Protein 4TSD (pdb70)

Nearest PDB structures (foldseek):
  4tsd-assembly1_A  TM=9.967E-01  e=1.262E-35  Helicobacter pylori 26695
  1s4c-assembly1_A  TM=8.193E-01  e=9.815E-09  Haemophilus influenzae
  1s4c-assembly2_B  TM=7.759E-01  e=8.779E-09  Haemophilus influenzae
  1s4c-assembly1_D  TM=8.084E-01  e=1.351E-07  Haemophilus influenzae
  1s4c-assembly2_C  TM=7.500E-01  e=4.186E-08  Haemophilus influenzae

Radius of gyration: 19.99 Å; Cα contacts (8 Å, |Δi|>4): 921; chains: 2; bounding box: 42×40×56 Å

Secondary structure (DSSP, 8-state):
-EEEEGGG-GGGGSS-STTHHHHHHHHHHHSTTSHHHHHHHTPPTTEEEEEE-STT-EEEEEEE---EESSSS-S-EEE-SSEEEEEEEEESEEEEEEEEGGGS-EEEEEETTTTEEEE---TTSEEEEEETTEEEEE-TTEEEEEEEE-GGGGGGGTS-EEEEEEEEETTT---BS--/-EEEEGGG-GGGG-SSHHHHHHHHHHHHHHSTTSHHHHHHHTPPTTEEEEEEEETTEEEEEEEE---EESSSS---EEE-SSEEEEEEEEESEEEEEEEEGGGS-EEEEEETTTTEEEE---TTSEEEEEETTEEEEE-TTEEEEEEEE-GGGGGGGTS-EEEEEEEEEGGG---BSS---

Organism: Helicobacter pylori (strain ATCC 700392 / 26695) (NCBI:txid85962)

Solvent-accessible surface area: 16112 Å² total; per-residue (Å²): 6,1,7,13,18,12,103,27,13,18,84,0,1,98,161,44,142,46,1,93,56,1,22,99,11,0,112,69,0,55,122,191,42,22,163,1,14,95,65,0,54,122,33,67,57,113,60,101,98,104,23,114,36,38,94,48,4,47,0,23,0,23,1,5,28,7,87,19,34,58,142,28,113,112,23,108,2,37,1,12,97,9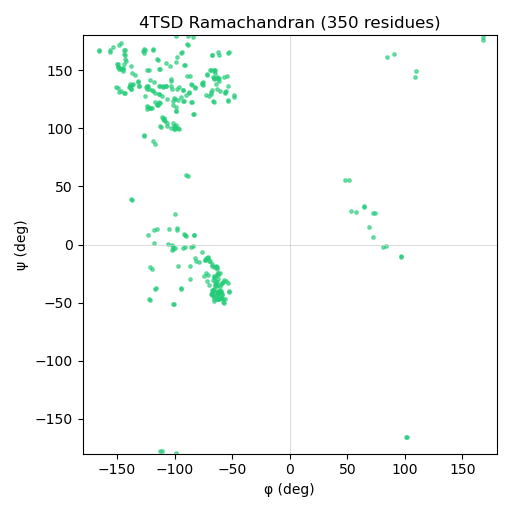0,56,6,2,0,6,0,0,10,97,6,16,0,0,0,3,3,20,18,49,89,97,15,100,99,124,74,103,64,51,115,197,170,9,16,11,14,7,69,52,19,31,86,12,4,12,0,44,0,34,42,12,14,0,0,0,1,38,69,45,13,0,0,0,23,74,0,28,4,161,72,7,70,125,26,98,150,63,32,0,22,2,0,12,0,26,0,32,103,80,45,13,109,15,5,0,9,73,54,79,6,2,8,12,16,13,101,27,16,17,93,1,3,103,148,9,129,52,1,116,86,0,12,112,11,0,103,62,0,56,121,194,44,22,163,2,16,110,64,0,56,124,25,65,56,117,58,108,97,99,23,117,12,37,106,47,4,47,0,24,0,22,1,5,30,6,99,31,24,52,136,28,116,134,21,97,2,32,1,11,72,85,53,3,2,1,3,0,0,11,98,7,17,0,0,0,3,4,21,18,49,91,91,16,84,96,138,76,100,66,51,116,175,139,10,9,10,16,6,83,62,23,35,80,12,4,13,0,44,0,36,43,11,14,0,0,0,1,36,52,56,13,0,1,0,24,77,0,26,3,151,62,8,72,129,22,103,155,66,31,0,24,0,0,9,0,25,0,33,94,52,49,7,112,8,51,0,10,76

Structure (mmCIF, N/CA/C/O backbone):
data_4TSD
#
_entry.id   4TSD
#
_cell.length_a   44.788
_cell.length_b   77.490
_cell.length_c   99.134
_cell.angle_alpha   90.00
_cell.angle_beta   90.00
_cell.angle_gamma   90.00
#
_symmetry.space_group_name_H-M   'P 21 21 21'
#
loop_
_entity.id
_entity.type
_entity.pdbx_description
1 polymer HP1029
2 non-polymer 'ZINC ION'
3 non-polymer 1,2-ETHANEDIOL
4 water water
#
loop_
_atom_site.group_PDB
_atom_site.id
_atom_site.type_symbol
_atom_site.label_atom_id
_atom_site.label_alt_id
_atom_site.label_comp_id
_atom_site.label_asym_id
_atom_site.label_entity_id
_atom_site.label_seq_id
_atom_site.pdbx_PDB_ins_code
_atom_site.Cartn_x
_atom_site.Cartn_y
_atom_site.Cartn_z
_atom_site.occupancy
_atom_site.B_iso_or_equiv
_atom_site.auth_seq_id
_atom_site.auth_comp_id
_atom_site.auth_asym_id
_atom_site.auth_atom_id
_atom_site.pdbx_PDB_model_num
ATOM 1 N N . ALA A 1 2 ? -6.104 -17.177 21.763 1.00 20.76 2 ALA B N 1
ATOM 2 C CA . ALA A 1 2 ? -5.836 -16.021 20.891 1.00 16.22 2 ALA B CA 1
ATOM 3 C C . ALA A 1 2 ? -4.935 -15.018 21.588 1.00 15.40 2 ALA B C 1
ATOM 4 O O . ALA A 1 2 ? -4.971 -14.891 22.811 1.00 16.19 2 ALA B O 1
ATOM 6 N N . ILE A 1 3 ? -4.141 -14.313 20.796 1.00 14.54 3 ILE B N 1
ATOM 7 C CA . ILE A 1 3 ? -3.312 -13.205 21.259 1.00 14.13 3 ILE B CA 1
ATOM 8 C C . ILE A 1 3 ? -3.774 -11.943 20.534 1.00 14.01 3 ILE B C 1
ATOM 9 O O . ILE A 1 3 ? -4.086 -11.991 19.349 1.00 14.49 3 ILE B O 1
ATOM 14 N N . PHE A 1 4 ? -3.842 -10.813 21.232 1.00 14.26 4 PHE B N 1
ATOM 15 C CA . PHE A 1 4 ? -4.076 -9.578 20.502 1.00 14.47 4 PHE B CA 1
ATOM 16 C C . PHE A 1 4 ? -3.403 -8.420 21.219 1.00 14.78 4 PHE B C 1
ATOM 17 O O . PHE A 1 4 ? -3.212 -8.444 22.456 1.00 15.98 4 PHE B O 1
ATOM 25 N N . GLY A 1 5 ? -3.048 -7.405 20.435 1.00 15.05 5 GLY B N 1
ATOM 26 C CA . GLY A 1 5 ? -2.378 -6.233 20.960 1.00 15.75 5 GLY B CA 1
ATOM 27 C C . GLY A 1 5 ? -1.815 -5.377 19.845 1.00 16.22 5 GLY B C 1
ATOM 28 O O . GLY A 1 5 ? -1.953 -5.699 18.671 1.00 18.40 5 GLY B O 1
ATOM 29 N N . GLU A 1 6 ? -1.207 -4.262 20.224 1.00 17.85 6 GLU B N 1
ATOM 30 C CA . GLU A 1 6 ? -0.535 -3.395 19.272 1.00 18.48 6 GLU B CA 1
ATOM 31 C C . GLU A 1 6 ? 0.706 -4.088 18.716 1.00 22.12 6 GLU B C 1
ATOM 32 O O . GLU A 1 6 ? 1.517 -4.606 19.484 1.00 20.14 6 GLU B O 1
ATOM 38 N N . LEU A 1 7 ? 0.874 -4.083 17.396 1.00 17.78 7 LEU B N 1
ATOM 39 C CA . LEU A 1 7 ? 2.080 -4.660 16.797 1.00 17.63 7 LEU B CA 1
ATOM 40 C C . LEU A 1 7 ? 3.337 -4.064 17.445 1.00 20.15 7 LEU B C 1
ATOM 41 O O . LEU A 1 7 ? 4.288 -4.786 17.735 1.00 20.65 7 LEU B O 1
ATOM 46 N N . SER A 1 8 ? 3.319 -2.758 17.702 1.00 22.35 8 SER B N 1
ATOM 47 C CA . SER A 1 8 ? 4.488 -2.075 18.254 1.00 24.27 8 SER B CA 1
ATOM 48 C C . SER A 1 8 ? 4.764 -2.467 19.713 1.00 24.85 8 SER B C 1
ATOM 49 O O . SER A 1 8 ? 5.837 -2.175 20.244 1.00 33.36 8 SER B O 1
ATOM 52 N N . SER A 1 9 ? 3.794 -3.109 20.355 1.00 22.47 9 SER B N 1
ATOM 53 C CA . SER A 1 9 ? 3.965 -3.598 21.724 1.00 23.18 9 SER B CA 1
ATOM 54 C C . SER A 1 9 ? 4.244 -5.099 21.757 1.00 25.54 9 SER B C 1
ATOM 55 O O . SER A 1 9 ? 4.441 -5.676 22.829 1.00 30.86 9 SER B O 1
ATOM 58 N N . LEU A 1 10 ? 4.252 -5.731 20.588 1.00 21.17 10 LEU B N 1
ATOM 59 C CA . LEU A 1 10 ? 4.326 -7.183 20.516 1.00 18.3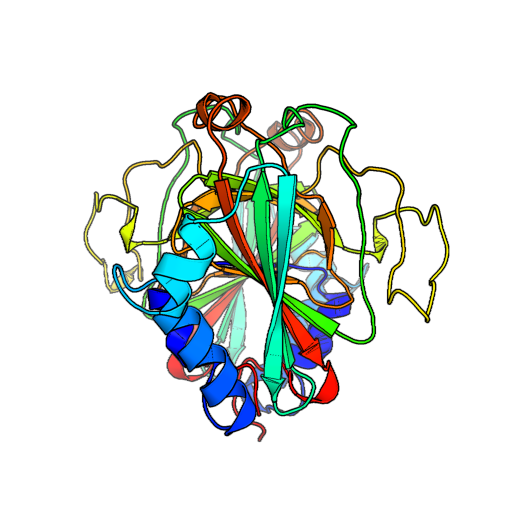8 1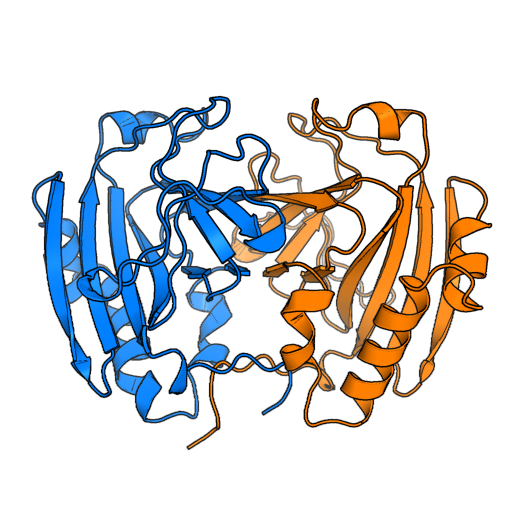0 LEU B CA 1
ATOM 60 C C . LEU A 1 10 ? 5.594 -7.663 19.802 1.00 21.17 10 LEU B C 1
ATOM 61 O O . LEU A 1 10 ? 5.694 -8.830 19.447 1.00 20.36 10 LEU B O 1
ATOM 66 N N . GLY A 1 11 ? 6.546 -6.763 19.581 1.00 23.71 11 GLY B N 1
ATOM 67 C CA . GLY A 1 11 ? 7.757 -7.115 18.858 1.00 27.14 11 GLY B CA 1
ATOM 68 C C . GLY A 1 11 ? 8.556 -8.249 19.472 1.00 25.49 11 GLY B C 1
ATOM 69 O O . GLY A 1 11 ? 9.205 -9.021 18.765 1.00 25.16 11 GLY B O 1
ATOM 70 N N . HIS A 1 12 ? 8.516 -8.344 20.795 1.00 24.23 12 HIS B N 1
ATOM 71 C CA . HIS A 1 12 ? 9.278 -9.356 21.522 1.00 26.76 12 HIS B CA 1
ATOM 72 C C . HIS A 1 12 ? 8.840 -10.790 21.202 1.00 25.52 12 HIS B C 1
ATOM 73 O O . HIS A 1 12 ? 9.591 -11.740 21.440 1.00 27.19 12 HIS B O 1
ATOM 80 N N . LEU A 1 13 ? 7.635 -10.939 20.663 1.00 22.11 13 LEU B N 1
ATOM 81 C CA . LEU A 1 13 ? 7.106 -12.248 20.289 1.00 21.46 13 LEU B CA 1
ATOM 82 C C . LEU A 1 13 ? 7.871 -12.910 19.155 1.00 25.01 13 LEU B C 1
ATOM 83 O O . LEU A 1 13 ? 7.907 -14.133 19.053 1.00 25.33 13 LEU B O 1
ATOM 88 N N . PHE A 1 14 ? 8.485 -12.091 18.308 1.00 22.19 14 PHE B N 1
ATOM 89 C CA . PHE A 1 14 ? 9.025 -12.552 17.029 1.00 21.10 14 PHE B CA 1
ATOM 90 C C . PHE A 1 14 ? 10.523 -12.804 17.077 1.00 25.16 14 PHE B C 1
ATOM 91 O O . PHE A 1 14 ? 11.230 -12.693 16.081 1.00 30.94 14 PHE B O 1
ATOM 99 N N . LYS A 1 15 ? 11.007 -13.114 18.266 1.00 29.00 15 LYS B N 1
ATOM 100 C CA . LYS A 1 15 ? 12.431 -13.306 18.457 1.00 33.82 15 LYS B CA 1
ATOM 101 C C . LYS A 1 15 ? 12.854 -14.777 18.425 1.00 35.88 15 LYS B C 1
ATOM 102 O O . LYS A 1 15 ? 12.038 -15.685 18.573 1.00 40.58 15 LYS B O 1
ATOM 108 N N . LYS A 1 16 ? 14.153 -14.960 18.208 1.00 31.23 16 LYS B N 1
ATOM 109 C CA . LYS A 1 16 ? 14.894 -16.229 18.241 1.00 37.58 16 LYS B CA 1
ATOM 110 C C . LYS A 1 16 ? 14.720 -17.260 17.117 1.00 36.68 16 LYS B C 1
ATOM 111 O O . LYS A 1 16 ? 15.286 -18.343 17.213 1.00 36.86 16 LYS B O 1
ATOM 117 N N . THR A 1 17 ? 13.989 -16.945 16.053 1.00 28.51 17 THR B N 1
ATOM 118 C CA . THR A 1 17 ? 14.110 -17.733 14.814 1.00 26.02 17 THR B CA 1
ATOM 119 C C . THR A 1 17 ? 14.154 -16.798 13.612 1.00 25.45 17 THR B C 1
ATOM 120 O O . THR A 1 17 ? 13.576 -15.705 13.636 1.00 25.46 17 THR B O 1
ATOM 124 N N . GLN A 1 18 ? 14.881 -17.206 12.586 1.00 26.12 18 GLN B N 1
ATOM 125 C CA . GLN A 1 18 ? 14.987 -16.399 11.374 1.00 25.26 18 GLN B CA 1
ATOM 126 C C . GLN A 1 18 ? 13.596 -16.279 10.732 1.00 25.32 18 GLN B C 1
ATOM 127 O O . GLN A 1 18 ? 13.237 -15.226 10.192 1.00 24.58 18 GLN B O 1
ATOM 133 N N . GLU A 1 19 ? 12.798 -17.344 10.818 1.00 24.09 19 GLU B N 1
ATOM 134 C CA . GLU A 1 19 ? 11.476 -17.337 10.194 1.00 22.80 19 GLU B CA 1
ATOM 135 C C . GLU A 1 19 ? 10.534 -16.320 10.838 1.00 23.56 19 GLU B C 1
ATOM 136 O O . GLU A 1 19 ? 9.790 -15.632 10.137 1.00 20.69 19 GLU B O 1
ATOM 142 N N . LEU A 1 20 ? 10.603 -16.169 12.160 1.00 19.44 20 LEU B N 1
ATOM 143 C CA . LEU A 1 20 ? 9.722 -15.224 12.828 1.00 18.43 20 LEU B CA 1
ATOM 144 C C . LEU A 1 20 ? 10.196 -13.811 12.566 1.00 19.49 20 LEU B C 1
ATOM 145 O O . LEU A 1 20 ? 9.391 -12.870 12.533 1.00 19.98 20 LEU B O 1
ATOM 150 N N . GLU A 1 21 ? 11.492 -13.684 12.322 1.00 20.74 21 GLU B N 1
ATOM 151 C CA . GLU A 1 21 ? 12.107 -12.402 12.035 1.00 21.70 21 GLU B CA 1
ATOM 152 C C . GLU A 1 21 ? 11.588 -11.894 10.680 1.00 23.33 21 GLU B C 1
ATOM 153 O O . GLU A 1 21 ? 11.246 -10.723 10.526 1.00 22.14 21 GLU B O 1
ATOM 159 N N . ILE A 1 22 ? 11.533 -12.803 9.712 1.00 22.07 22 ILE B N 1
ATOM 160 C CA . ILE A 1 22 ? 11.027 -12.505 8.372 1.00 20.59 22 ILE B CA 1
ATOM 161 C C . ILE A 1 22 ? 9.544 -12.126 8.437 1.00 24.40 22 ILE B C 1
ATOM 162 O O . ILE A 1 22 ? 9.120 -11.149 7.812 1.00 22.29 22 ILE B O 1
ATOM 167 N N . LEU A 1 23 ? 8.773 -12.868 9.224 1.00 18.65 23 LEU B N 1
ATOM 168 C CA . LEU A 1 23 ? 7.366 -12.536 9.439 1.00 16.30 23 LEU B CA 1
ATOM 169 C C . LEU A 1 23 ? 7.224 -11.127 10.017 1.00 19.73 23 LEU B C 1
ATOM 170 O O . LEU A 1 23 ? 6.438 -10.300 9.528 1.00 19.08 23 LEU B O 1
ATOM 175 N N . HIS A 1 24 ? 7.985 -10.860 11.068 1.00 21.10 24 HIS B N 1
ATOM 176 C CA . HIS A 1 24 ? 7.930 -9.575 11.750 1.00 21.41 24 HIS B CA 1
ATOM 177 C C . HIS A 1 24 ? 8.315 -8.437 10.817 1.00 21.42 24 HIS B C 1
ATOM 178 O O . HIS A 1 24 ? 7.695 -7.375 10.834 1.00 21.23 24 HIS B O 1
ATOM 185 N N . GLU A 1 25 ? 9.336 -8.659 9.996 1.00 20.65 25 GLU B N 1
ATOM 186 C CA . GLU A 1 25 ? 9.784 -7.621 9.063 1.00 21.06 25 GLU B CA 1
ATOM 187 C C . GLU A 1 25 ? 8.666 -7.221 8.111 1.00 22.77 25 GLU B C 1
ATOM 188 O O . GLU A 1 25 ? 8.498 -6.034 7.809 1.00 25.72 25 GLU B O 1
ATOM 194 N N . TYR A 1 26 ? 7.909 -8.206 7.639 1.00 21.18 26 TYR B N 1
ATOM 195 C CA . TYR A 1 26 ? 6.799 -7.917 6.735 1.00 22.82 26 TYR B CA 1
ATOM 196 C C . TYR A 1 26 ? 5.720 -7.123 7.456 1.00 19.41 26 TYR B C 1
ATOM 197 O O . TYR A 1 26 ? 5.207 -6.153 6.906 1.00 22.69 26 TYR B O 1
ATOM 206 N N . LEU A 1 27 ? 5.372 -7.543 8.671 1.00 18.42 27 LEU B N 1
ATOM 207 C CA . LEU A 1 27 ? 4.322 -6.873 9.438 1.00 18.13 27 LEU B CA 1
ATOM 208 C C . LEU A 1 27 ? 4.686 -5.403 9.648 1.00 20.99 27 LEU B C 1
ATOM 209 O O . LEU A 1 27 ? 3.860 -4.502 9.461 1.00 19.98 27 LEU B O 1
ATOM 214 N N . LYS A 1 28 ? 5.946 -5.147 9.986 1.00 19.98 28 LYS B N 1
ATOM 215 C CA . LYS A 1 28 ? 6.374 -3.773 10.198 1.00 23.27 28 LYS B CA 1
ATOM 216 C C . LYS A 1 28 ? 6.363 -2.977 8.898 1.00 22.36 28 LYS B C 1
ATOM 217 O O . LYS A 1 28 ? 5.958 -1.816 8.887 1.00 26.04 28 LYS B O 1
ATOM 223 N N . GLU A 1 29 ? 6.818 -3.593 7.805 1.00 23.66 29 GLU B N 1
ATOM 224 C CA . GLU A 1 29 ? 6.846 -2.901 6.522 1.00 24.41 29 GLU B CA 1
ATOM 225 C C . GLU A 1 29 ? 5.443 -2.512 6.079 1.00 25.35 29 GLU B C 1
ATOM 226 O O . GLU A 1 29 ? 5.232 -1.413 5.578 1.00 26.47 29 GLU B O 1
ATOM 232 N N . VAL A 1 30 ? 4.473 -3.400 6.276 1.00 21.61 30 VAL B N 1
ATOM 233 C CA . VAL A 1 30 ? 3.124 -3.077 5.823 1.00 28.32 30 VAL B CA 1
ATOM 234 C C . VAL A 1 30 ? 2.551 -1.883 6.588 1.00 25.32 30 VAL B C 1
ATOM 235 O O . VAL A 1 30 ? 1.777 -1.106 6.033 1.00 26.94 30 VAL B O 1
ATOM 239 N N . MET A 1 31 ? 2.944 -1.719 7.849 1.00 23.05 31 MET B N 1
ATOM 240 C CA . MET A 1 31 ? 2.464 -0.575 8.626 1.00 24.79 31 MET B CA 1
ATOM 241 C C . MET A 1 31 ? 3.188 0.731 8.319 1.00 29.98 31 MET B C 1
ATOM 242 O O . MET A 1 31 ? 2.711 1.811 8.678 1.00 35.29 31 MET B O 1
ATOM 247 N N . GLN A 1 32 ? 4.335 0.650 7.656 1.00 28.09 32 GLN B N 1
ATOM 248 C CA . GLN A 1 32 ? 5.119 1.851 7.410 1.00 32.54 32 GLN B CA 1
ATOM 249 C C . GLN A 1 32 ? 4.640 2.617 6.183 1.00 28.52 32 GLN B C 1
ATOM 250 O O . GLN A 1 32 ? 4.790 2.152 5.063 1.00 28.35 32 GLN B O 1
ATOM 256 N N . LYS A 1 33 ? 4.085 3.804 6.409 1.00 29.77 33 LYS B N 1
ATOM 257 C CA . LYS A 1 33 ? 3.556 4.617 5.317 1.00 35.46 33 LYS B CA 1
ATOM 258 C C . LYS A 1 33 ? 4.597 4.840 4.220 1.00 36.14 33 LYS B C 1
ATOM 259 O O . LYS A 1 33 ? 5.702 5.316 4.486 1.00 35.83 33 LYS B O 1
ATOM 265 N N . GLY A 1 34 ? 4.245 4.479 2.990 1.00 31.06 34 GLY B N 1
ATOM 266 C CA . GLY A 1 34 ? 5.098 4.762 1.853 1.00 32.72 34 GLY B CA 1
ATOM 267 C C . GLY A 1 34 ? 5.974 3.598 1.452 1.00 37.62 34 GLY B C 1
ATOM 268 O O . GLY A 1 34 ? 6.597 3.616 0.395 1.00 37.17 34 GLY B O 1
ATOM 269 N N . SER A 1 35 ? 6.022 2.572 2.289 1.00 33.18 35 SER B N 1
ATOM 270 C CA . SER A 1 35 ? 6.794 1.391 1.948 1.00 29.80 35 SER B CA 1
ATOM 271 C C . SER A 1 35 ? 6.144 0.696 0.767 1.00 33.94 35 SER B C 1
ATOM 272 O O . SER A 1 35 ? 4.969 0.931 0.468 1.00 32.20 35 SER B O 1
ATOM 275 N N . LYS A 1 36 ? 6.898 -0.186 0.123 1.00 35.59 36 LYS B N 1
ATOM 276 C CA . LYS A 1 36 ? 6.383 -0.963 -0.994 1.00 37.84 36 LYS B CA 1
ATOM 277 C C . LYS A 1 36 ? 5.135 -1.755 -0.600 1.00 33.48 36 LYS B C 1
ATOM 278 O O . LYS A 1 36 ? 4.139 -1.749 -1.324 1.00 30.17 36 LYS B O 1
ATOM 284 N N . ALA A 1 37 ? 5.195 -2.430 0.547 1.00 26.22 37 ALA B N 1
ATOM 285 C CA . ALA A 1 37 ? 4.079 -3.252 1.023 1.00 24.90 37 ALA B CA 1
ATOM 286 C C . ALA A 1 37 ? 2.880 -2.396 1.425 1.00 23.99 37 ALA B C 1
ATOM 287 O O . ALA A 1 37 ? 1.737 -2.719 1.099 1.00 23.56 37 ALA B O 1
ATOM 289 N N . ASN A 1 38 ? 3.139 -1.298 2.122 1.00 29.08 38 ASN B N 1
ATOM 290 C CA . ASN A 1 38 ? 2.068 -0.395 2.524 1.00 23.40 38 ASN B CA 1
ATOM 291 C C . ASN A 1 38 ? 1.312 0.159 1.316 1.00 26.91 38 ASN B C 1
ATOM 292 O O . ASN A 1 38 ? 0.083 0.164 1.308 1.00 24.81 38 ASN B O 1
ATOM 297 N N . GLN A 1 39 ? 2.040 0.602 0.292 1.00 26.16 39 GLN B N 1
ATOM 298 C CA . GLN A 1 39 ? 1.400 1.134 -0.905 1.00 25.84 39 GLN B CA 1
ATOM 299 C C . GLN A 1 39 ? 0.580 0.057 -1.604 1.00 27.61 39 GLN B C 1
ATOM 300 O O . GLN A 1 39 ? -0.539 0.305 -2.053 1.00 29.52 39 GLN B O 1
ATOM 306 N N . ARG A 1 40 ? 1.131 -1.149 -1.660 1.00 26.68 40 ARG B N 1
ATOM 307 C CA . ARG A 1 40 ? 0.478 -2.255 -2.347 1.00 30.31 40 ARG B CA 1
ATOM 308 C C . ARG A 1 40 ? -0.857 -2.572 -1.671 1.00 28.58 40 ARG B C 1
ATOM 309 O O . ARG A 1 40 ? -1.869 -2.779 -2.338 1.00 27.19 40 ARG B O 1
ATOM 317 N N . VAL A 1 41 ? -0.854 -2.608 -0.343 1.00 23.54 41 VAL B N 1
ATOM 318 C CA . VAL A 1 41 ? -2.075 -2.895 0.397 1.00 20.97 41 VAL B CA 1
ATOM 319 C C . VAL A 1 41 ? -3.118 -1.790 0.206 1.00 23.04 41 VAL B C 1
ATOM 320 O O . VAL A 1 41 ? -4.282 -2.069 -0.122 1.00 23.52 41 VAL B O 1
ATOM 324 N N . LEU A 1 42 ? -2.701 -0.535 0.376 1.00 26.02 42 LEU B N 1
ATOM 325 C CA . LEU A 1 42 ? -3.650 0.575 0.295 1.00 27.36 42 LEU B CA 1
ATOM 326 C C . LEU A 1 42 ? -4.179 0.881 -1.109 1.00 25.35 42 LEU B C 1
ATOM 327 O O . LEU A 1 42 ? -5.145 1.635 -1.244 1.00 30.13 42 LEU B O 1
ATOM 332 N N . ASN A 1 43 ? -3.569 0.301 -2.140 1.00 25.54 43 ASN B N 1
ATOM 333 C CA . ASN A 1 43 ? -4.036 0.474 -3.509 1.00 28.75 43 ASN B CA 1
ATOM 334 C C . ASN A 1 43 ? -5.038 -0.597 -3.955 1.00 27.03 43 ASN B C 1
ATOM 335 O O . ASN A 1 43 ? -5.533 -0.546 -5.081 1.00 30.65 43 ASN B O 1
ATOM 340 N N . LEU A 1 44 ? -5.327 -1.567 -3.086 1.00 26.16 44 LEU B N 1
ATOM 341 C CA . LEU A 1 44 ? -6.295 -2.611 -3.417 1.00 23.51 44 LEU B CA 1
ATOM 342 C C . LEU A 1 44 ? -7.705 -2.055 -3.643 1.00 24.79 44 LEU B C 1
ATOM 343 O O . LEU A 1 44 ? -8.189 -1.222 -2.876 1.00 27.09 44 LEU B O 1
ATOM 348 N N . ALA A 1 45 ? -8.341 -2.499 -4.724 1.00 29.64 45 ALA B N 1
ATOM 349 C CA . ALA A 1 45 ? -9.764 -2.257 -4.924 1.00 27.03 45 ALA B CA 1
ATOM 350 C C . ALA A 1 45 ? -10.564 -2.984 -3.847 1.00 29.41 45 ALA B C 1
ATOM 351 O O . ALA A 1 45 ? -10.134 -4.023 -3.329 1.00 29.71 45 ALA B O 1
ATOM 353 N N . THR A 1 46 ? -11.714 -2.422 -3.490 1.00 32.61 46 THR B N 1
ATOM 354 C CA . THR A 1 46 ? -12.565 -3.015 -2.470 1.00 31.14 46 THR B CA 1
ATOM 355 C C . THR A 1 46 ? -13.038 -4.402 -2.896 1.00 29.26 46 THR B C 1
ATOM 356 O O . THR A 1 46 ? -13.296 -4.639 -4.077 1.00 32.97 46 THR B O 1
ATOM 360 N N . ASN A 1 47 ? -13.128 -5.308 -1.926 1.00 30.96 47 ASN B N 1
ATOM 361 C CA . ASN A 1 47 ? -13.544 -6.688 -2.160 1.00 31.49 47 ASN B CA 1
ATOM 362 C C . ASN A 1 47 ? -12.567 -7.453 -3.029 1.00 32.02 47 ASN B C 1
ATOM 363 O O . ASN A 1 47 ? -12.959 -8.347 -3.772 1.00 38.07 47 ASN B O 1
ATOM 368 N N . THR A 1 48 ? -11.288 -7.116 -2.924 1.00 30.23 48 THR B N 1
ATOM 369 C CA . THR A 1 48 ? -10.259 -7.911 -3.574 1.00 26.85 48 THR B CA 1
ATOM 370 C C . THR A 1 48 ? -9.200 -8.317 -2.560 1.00 27.09 48 THR B C 1
ATOM 371 O O . THR A 1 48 ? -9.123 -7.765 -1.463 1.00 26.34 48 THR B O 1
ATOM 375 N N . GLU A 1 49 ? -8.386 -9.293 -2.939 1.00 26.67 49 GLU B N 1
ATOM 376 C CA . GLU A 1 49 ? -7.268 -9.708 -2.123 1.00 26.89 49 GLU B CA 1
ATOM 377 C C . GLU A 1 49 ? -6.088 -10.082 -3.017 1.00 25.28 49 GLU B C 1
ATOM 378 O O . GLU A 1 49 ? -6.241 -10.276 -4.230 1.00 29.15 49 GLU B O 1
ATOM 384 N N . PHE A 1 50 ? -4.911 -10.163 -2.410 1.00 24.99 50 PHE B N 1
ATOM 385 C CA . PHE A 1 50 ? -3.678 -10.394 -3.149 1.00 22.52 50 PHE B CA 1
ATOM 386 C C . PHE A 1 50 ? -2.701 -11.195 -2.275 1.00 20.84 50 PHE B C 1
ATOM 387 O O . PHE A 1 50 ? -2.492 -10.860 -1.098 1.00 20.65 50 PHE B O 1
ATOM 395 N N . GLN A 1 51 ? -2.118 -12.259 -2.826 1.00 22.81 51 GLN B N 1
ATOM 396 C CA . GLN A 1 51 ? -1.240 -13.117 -2.023 1.00 19.79 51 GLN B CA 1
ATOM 397 C C . GLN A 1 51 ? 0.233 -12.863 -2.282 1.00 20.45 51 GLN B C 1
ATOM 398 O O . GLN A 1 51 ? 0.667 -12.812 -3.434 1.00 22.42 51 GLN B O 1
ATOM 404 N N . VAL A 1 52 ? 0.994 -12.759 -1.196 1.00 20.27 52 VAL B N 1
ATOM 405 C CA . VAL A 1 52 ? 2.415 -12.447 -1.249 1.00 18.92 52 VAL B CA 1
ATOM 406 C C . VAL A 1 52 ? 3.202 -13.541 -0.529 1.00 18.63 52 VAL B C 1
ATOM 407 O O . VAL A 1 52 ? 3.054 -13.703 0.672 1.00 20.18 52 VAL B O 1
ATOM 411 N N . PRO A 1 53 ? 4.061 -14.273 -1.251 1.00 20.96 53 PRO B N 1
ATOM 412 C CA . PRO A 1 53 ? 4.866 -15.297 -0.565 1.00 22.29 53 PRO B CA 1
ATOM 413 C C . PRO A 1 53 ? 6.009 -14.649 0.223 1.00 22.82 53 PRO B C 1
ATOM 414 O O . PRO A 1 53 ? 6.621 -13.700 -0.286 1.00 28.14 53 PRO B O 1
ATOM 418 N N . LEU A 1 54 ? 6.300 -15.129 1.431 1.00 21.76 54 LEU B N 1
ATOM 419 C CA . LEU A 1 54 ? 7.335 -14.483 2.233 1.00 22.38 54 LEU B CA 1
ATOM 420 C C . LEU A 1 54 ? 8.483 -15.443 2.512 1.00 22.71 54 LEU B C 1
ATOM 421 O O . LEU A 1 54 ? 9.500 -15.051 3.084 1.00 26.77 54 LEU B O 1
ATOM 426 N N . GLY A 1 55 ? 8.379 -16.657 1.982 1.00 22.66 55 GLY B N 1
ATOM 427 C CA . GLY A 1 55 ? 9.352 -17.705 2.251 1.00 23.24 55 GLY B CA 1
ATOM 428 C C . GLY A 1 55 ? 8.990 -18.567 3.454 1.00 24.16 55 GLY B C 1
ATOM 429 O O . GLY A 1 55 ? 8.137 -18.203 4.261 1.00 23.16 55 GLY B O 1
ATOM 430 N N . HIS A 1 56 ? 9.648 -19.722 3.552 1.00 26.19 56 HIS B N 1
ATOM 431 C CA . HIS A 1 56 ? 9.452 -20.667 4.652 1.00 24.69 56 HIS B CA 1
ATOM 432 C C . HIS A 1 56 ? 8.001 -21.127 4.776 1.00 25.55 56 HIS B C 1
ATOM 433 O O . HIS A 1 56 ? 7.555 -21.488 5.860 1.00 25.49 56 HIS B O 1
ATOM 440 N N . GLY A 1 57 ? 7.268 -21.127 3.665 1.00 22.44 57 GLY B N 1
ATOM 441 C CA . GLY A 1 57 ? 5.880 -21.557 3.696 1.00 22.19 57 GLY B CA 1
ATOM 442 C C . GLY A 1 57 ? 4.932 -20.477 4.192 1.00 21.27 57 GLY B C 1
ATOM 443 O O . GLY A 1 57 ? 3.722 -20.680 4.251 1.00 21.77 57 GLY B O 1
ATOM 444 N N . ILE A 1 58 ? 5.483 -19.324 4.558 1.00 19.03 58 ILE B N 1
ATOM 445 C CA . ILE A 1 58 ? 4.693 -18.195 5.041 1.00 18.90 58 ILE B CA 1
ATOM 446 C C . ILE A 1 58 ? 4.176 -17.372 3.869 1.00 18.01 58 ILE B C 1
ATOM 447 O O . ILE A 1 58 ? 4.928 -17.122 2.930 1.00 20.88 58 ILE B O 1
ATOM 452 N N . PHE A 1 59 ? 2.914 -16.944 3.916 1.00 17.71 59 PHE B N 1
ATOM 453 C CA . PHE A 1 59 ? 2.415 -16.028 2.875 1.00 17.69 59 PHE B CA 1
ATOM 454 C C . PHE A 1 59 ? 1.377 -15.091 3.448 1.00 18.83 59 PHE B C 1
ATOM 455 O O . PHE A 1 59 ? 0.684 -15.438 4.412 1.00 17.61 59 PHE B O 1
ATOM 463 N N . SER A 1 60 ? 1.267 -13.902 2.864 1.00 18.00 60 SER B N 1
ATOM 464 C CA . SER A 1 60 ? 0.295 -12.923 3.316 1.00 17.01 60 SER B CA 1
ATOM 465 C C . SER A 1 60 ? -0.855 -12.786 2.334 1.00 16.64 60 SER B C 1
ATOM 466 O O . SER A 1 60 ? -0.638 -12.697 1.128 1.00 17.47 60 SER B O 1
ATOM 469 N N . ILE A 1 61 ? -2.073 -12.731 2.861 1.00 15.86 61 ILE B N 1
ATOM 470 C CA . ILE A 1 61 ? -3.242 -12.422 2.058 1.00 18.27 61 ILE B CA 1
ATOM 471 C C . ILE A 1 61 ? -3.623 -10.972 2.357 1.00 17.34 61 ILE B C 1
ATOM 472 O O . ILE A 1 61 ? -4.213 -10.667 3.391 1.00 18.07 61 ILE B O 1
ATOM 477 N N . GLU A 1 62 ? -3.237 -10.076 1.457 1.00 17.31 62 GLU B N 1
ATOM 478 C CA . GLU A 1 62 ? -3.545 -8.661 1.615 1.00 18.99 62 GLU B CA 1
ATOM 479 C C . GLU A 1 62 ? -4.957 -8.431 1.124 1.00 17.78 62 GLU B C 1
ATOM 480 O O . GLU A 1 62 ? -5.324 -8.953 0.081 1.00 22.79 62 GLU B O 1
ATOM 486 N N . GLN A 1 63 ? -5.750 -7.669 1.876 1.00 18.33 63 GLN B N 1
ATOM 487 C CA . GLN A 1 63 ? -7.181 -7.572 1.608 1.00 20.99 63 GLN B CA 1
ATOM 488 C C . GLN A 1 63 ? -7.753 -6.199 1.877 1.00 20.33 63 GLN B C 1
ATOM 489 O O . GLN A 1 63 ? -7.294 -5.473 2.761 1.00 20.14 63 GLN B O 1
ATOM 495 N N . SER A 1 64 ? -8.809 -5.872 1.146 1.00 19.03 64 SER B N 1
ATOM 496 C CA . SER A 1 64 ? -9.591 -4.687 1.448 1.00 19.68 64 SER B CA 1
ATOM 497 C C . SER A 1 64 ? -11.067 -5.001 1.263 1.00 24.12 64 SER B C 1
ATOM 498 O O . SER A 1 64 ? -11.461 -5.633 0.273 1.00 22.68 64 SER B O 1
ATOM 501 N N . TYR A 1 65 ? -11.883 -4.557 2.213 1.00 19.94 65 TYR B N 1
ATOM 502 C CA . TYR A 1 65 ? -13.330 -4.728 2.132 1.00 20.54 65 TYR B CA 1
ATOM 503 C C . TYR A 1 65 ? -14.036 -3.830 3.140 1.00 20.85 65 TYR B C 1
ATOM 504 O O . TYR A 1 65 ? -13.408 -3.301 4.060 1.00 23.26 65 TYR B O 1
ATOM 513 N N . CYS A 1 66 ? -15.345 -3.684 2.972 1.00 22.72 66 CYS B N 1
ATOM 514 C CA . CYS A 1 66 ? -16.161 -2.972 3.943 1.00 24.07 66 CYS B CA 1
ATOM 515 C C . CYS A 1 66 ? -16.690 -3.956 4.973 1.00 21.52 66 CYS B C 1
ATOM 516 O O . CYS A 1 66 ? -16.836 -5.151 4.705 1.00 23.59 66 CYS B O 1
ATOM 519 N N . LEU A 1 67 ? -16.976 -3.446 6.164 1.00 21.61 67 LEU B N 1
ATOM 520 C CA . LEU A 1 67 ? -17.526 -4.283 7.214 1.00 21.17 67 LEU B CA 1
ATOM 521 C C . LEU A 1 67 ? -18.970 -4.650 6.881 1.00 22.27 67 LEU B C 1
ATOM 522 O O . LEU A 1 67 ? -19.718 -3.849 6.310 1.00 24.37 67 LEU B O 1
ATOM 527 N N . GLU A 1 68 ? -19.368 -5.858 7.272 1.00 21.88 68 GLU B N 1
ATOM 528 C CA . GLU A 1 68 ? -20.648 -6.413 6.837 1.00 25.67 68 GLU B CA 1
ATOM 529 C C . GLU A 1 68 ? -21.656 -6.653 7.949 1.00 25.76 68 GLU B C 1
ATOM 530 O O . GLU A 1 68 ? -22.855 -6.463 7.754 1.00 31.11 68 GLU B O 1
ATOM 536 N N . HIS A 1 69 ? -21.175 -7.095 9.107 1.00 24.98 69 HIS B N 1
ATOM 537 C CA . HIS A 1 69 ? -22.060 -7.630 10.136 1.00 25.18 69 HIS B CA 1
ATOM 538 C C . HIS A 1 69 ? -22.097 -6.771 11.385 1.00 26.81 69 HIS B C 1
ATOM 539 O O . HIS A 1 69 ? -21.053 -6.446 11.943 1.00 23.95 69 HIS B O 1
ATOM 546 N N . ALA A 1 70 ? -23.298 -6.436 11.842 1.00 25.66 70 ALA B N 1
ATOM 547 C CA . ALA A 1 70 ? -23.448 -5.781 13.133 1.00 26.34 70 ALA B CA 1
ATOM 548 C C . ALA A 1 70 ? -22.926 -6.731 14.193 1.00 26.76 70 ALA B C 1
ATOM 549 O O . ALA A 1 70 ? -23.084 -7.947 14.073 1.00 25.75 70 ALA B O 1
ATOM 551 N N . LYS A 1 71 ? -22.257 -6.196 15.208 1.00 27.00 71 LYS B N 1
ATOM 552 C CA . LYS A 1 71 ? -21.696 -7.067 16.234 1.00 30.97 71 LYS B CA 1
ATOM 553 C C . LYS A 1 71 ? -22.814 -7.794 16.964 1.00 26.22 71 LYS B C 1
ATOM 554 O O . LYS A 1 71 ? -22.655 -8.945 17.357 1.00 33.55 71 LYS B O 1
ATOM 560 N N . GLU A 1 72 ? -23.955 -7.123 17.114 1.00 27.98 72 GLU B N 1
ATOM 561 C CA . GLU A 1 72 ? -25.118 -7.713 17.755 1.00 37.93 72 GLU B CA 1
ATOM 562 C C . GLU A 1 72 ? -25.965 -8.453 16.732 1.00 39.05 72 GLU B C 1
ATOM 563 O O . GLU A 1 72 ? -27.138 -8.123 16.530 1.00 44.03 72 GLU B O 1
ATOM 569 N N . SER A 1 73 ? -25.368 -9.438 16.072 1.00 36.01 73 SER B N 1
ATOM 570 C CA . SER A 1 73 ? -26.091 -10.226 15.086 1.00 35.33 73 SER B CA 1
ATOM 571 C C . SER A 1 73 ? -25.569 -11.656 15.043 1.00 38.68 73 SER B C 1
ATOM 572 O O . SER A 1 73 ? -24.538 -11.973 15.639 1.00 31.86 73 SER B O 1
ATOM 575 N N . GLU A 1 74 ? -26.279 -12.503 14.304 1.00 33.65 74 GLU B N 1
ATOM 576 C CA . GLU A 1 74 ? -25.913 -13.904 14.158 1.00 29.83 74 GLU B CA 1
ATOM 577 C C . GLU A 1 74 ? -25.154 -14.132 12.875 1.00 29.26 74 GLU B C 1
ATOM 578 O O . GLU A 1 74 ? -24.940 -15.272 12.462 1.00 35.05 74 GLU B O 1
ATOM 584 N N . LYS A 1 75 ? -24.688 -13.053 12.267 1.00 30.01 75 LYS B N 1
ATOM 585 C CA . LYS A 1 75 ? -23.973 -13.204 11.017 1.00 34.61 75 LYS B CA 1
ATOM 586 C C . LYS A 1 75 ? -22.524 -13.528 11.313 1.00 27.45 75 LYS B C 1
ATOM 587 O O . LYS A 1 75 ? -22.101 -13.583 12.466 1.00 32.53 75 LYS B O 1
ATOM 593 N N . GLY A 1 76 ? -21.754 -13.719 10.259 1.00 32.66 76 GLY B N 1
ATOM 594 C CA . GLY A 1 76 ? -20.357 -14.027 10.425 1.00 29.39 76 GLY B CA 1
ATOM 595 C C . GLY A 1 76 ? -20.020 -15.453 10.063 1.00 24.19 76 GLY B C 1
ATOM 596 O O . GLY A 1 76 ? -20.785 -16.392 10.281 1.00 28.51 76 GLY B O 1
ATOM 597 N N . PHE A 1 77 ? -18.842 -15.582 9.488 1.00 20.48 77 PHE B N 1
ATOM 598 C CA . PHE A 1 77 ? -18.299 -16.850 9.060 1.00 20.76 77 PHE B CA 1
ATOM 599 C C . PHE A 1 77 ? -17.287 -17.278 10.105 1.00 18.72 77 PHE B C 1
ATOM 600 O O . PHE A 1 77 ? -16.204 -16.705 10.184 1.00 17.60 77 PHE B O 1
ATOM 608 N N . PHE A 1 78 ? -17.676 -18.244 10.938 1.00 19.16 78 PHE B N 1
ATOM 609 C CA . PHE A 1 78 ? -16.829 -18.724 12.038 1.00 16.08 78 PHE B CA 1
ATOM 610 C C . PHE A 1 78 ? -15.995 -19.910 11.586 1.00 15.76 78 PHE B C 1
ATOM 611 O O . PHE A 1 78 ? -16.536 -20.919 11.131 1.00 17.65 78 PHE B O 1
ATOM 619 N N . GLU A 1 79 ? -14.681 -19.786 11.714 1.00 14.84 79 GLU B N 1
ATOM 620 C CA . GLU A 1 79 ? -13.764 -20.780 11.153 1.00 15.87 79 GLU B CA 1
ATOM 621 C C . GLU A 1 79 ? -12.556 -21.029 12.049 1.00 15.62 79 GLU B C 1
ATOM 622 O O . GLU A 1 79 ? -12.213 -20.213 12.901 1.00 13.80 79 GLU B O 1
ATOM 628 N N . SER A 1 80 ? -11.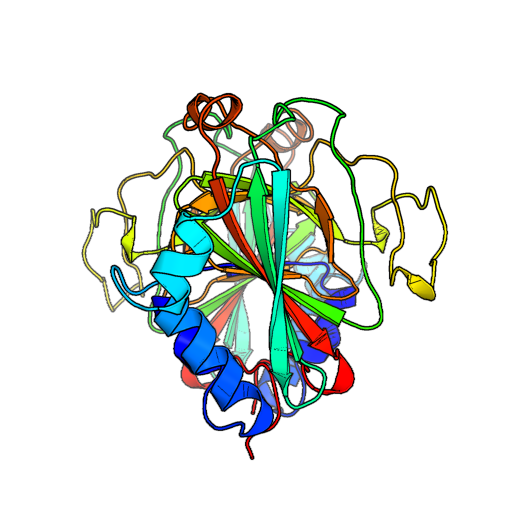912 -22.174 11.855 1.00 15.73 80 SER B N 1
ATOM 629 C CA . SER A 1 80 ? -10.608 -22.391 12.460 1.00 13.03 80 SER B CA 1
ATOM 630 C C . SER A 1 80 ? -9.742 -23.184 11.488 1.00 14.76 80 SER B C 1
ATOM 631 O O . SER A 1 80 ? -10.243 -23.722 10.486 1.00 16.73 80 SER B O 1
ATOM 634 N N . HIS A 1 81 ? -8.449 -23.227 11.791 1.00 13.93 81 HIS B N 1
ATOM 635 C CA . HIS A 1 81 ? -7.454 -23.845 10.926 1.00 14.83 81 HIS B CA 1
ATOM 636 C C . HIS A 1 81 ? -6.614 -24.868 11.673 1.00 14.84 81 HIS B C 1
ATOM 637 O O . HIS A 1 81 ? -6.621 -24.923 12.914 1.00 16.74 81 HIS B O 1
ATOM 644 N N . LYS A 1 82 ? -5.870 -25.677 10.924 1.00 14.95 82 LYS B N 1
ATOM 645 C CA . LYS A 1 82 ? -4.929 -26.618 11.527 1.00 16.63 82 LYS B CA 1
ATOM 646 C C . LYS A 1 82 ? -3.487 -26.419 11.041 1.00 18.51 82 LYS B C 1
ATOM 647 O O . LYS A 1 82 ? -2.546 -26.428 11.842 1.00 19.10 82 LYS B O 1
ATOM 653 N N . LYS A 1 83 ? -3.309 -26.286 9.727 1.00 15.94 83 LYS B N 1
ATOM 654 C CA . LYS A 1 83 ? -1.971 -26.174 9.141 1.00 17.56 83 LYS B CA 1
ATOM 655 C C . LYS A 1 83 ? -1.287 -24.845 9.408 1.00 16.00 83 LYS B C 1
ATOM 656 O O . LYS A 1 83 ? -0.054 -24.786 9.438 1.00 18.27 83 LYS B O 1
ATOM 662 N N . TYR A 1 84 ? -2.080 -23.781 9.513 1.00 15.47 84 TYR B N 1
ATOM 663 C CA . TYR A 1 84 ? -1.551 -22.430 9.626 1.00 15.72 84 TYR B CA 1
ATOM 664 C C . TYR A 1 84 ? -2.057 -21.720 10.860 1.00 14.44 84 TYR B C 1
ATOM 665 O O . TYR A 1 84 ? -3.176 -21.972 11.312 1.00 18.00 84 TYR B O 1
ATOM 674 N N . VAL A 1 85 ? -1.215 -20.827 11.362 1.00 13.29 85 VAL B N 1
ATOM 675 C CA . VAL A 1 85 ? -1.573 -19.806 12.348 1.00 12.25 85 VAL B CA 1
ATOM 676 C C . VAL A 1 85 ? -1.831 -18.488 11.623 1.00 13.43 85 VAL B C 1
ATOM 677 O O . VAL A 1 85 ? -1.066 -18.119 10.717 1.00 16.49 85 VAL B O 1
ATOM 681 N N . ASP A 1 86 ? -2.920 -17.803 11.971 1.00 14.78 86 ASP B N 1
ATOM 682 C CA . ASP A 1 86 ? -3.240 -16.497 11.376 1.00 12.99 86 ASP B CA 1
ATOM 683 C C . ASP A 1 86 ? -2.573 -15.375 12.143 1.00 15.31 86 ASP B C 1
ATOM 684 O O . ASP A 1 86 ? -2.718 -15.274 13.359 1.00 15.54 86 ASP B O 1
ATOM 689 N N . PHE A 1 87 ? -1.905 -14.491 11.425 1.00 12.09 87 PHE B N 1
ATOM 690 C CA . PHE A 1 87 ? -1.480 -13.212 11.980 1.00 14.41 87 PHE B CA 1
ATOM 691 C C . PHE A 1 87 ? -2.283 -12.122 11.273 1.00 13.97 87 PHE B C 1
ATOM 692 O O . PHE A 1 87 ? -1.980 -11.773 10.130 1.00 16.25 87 PHE B O 1
ATOM 700 N N . GLN A 1 88 ? -3.323 -11.613 11.921 1.00 13.92 88 GLN B N 1
ATOM 701 C CA . GLN A 1 88 ? -4.202 -10.634 11.285 1.00 15.90 88 GLN B CA 1
ATOM 702 C C . GLN A 1 88 ? -3.839 -9.228 11.715 1.00 16.23 88 GLN B C 1
ATOM 703 O O . GLN A 1 88 ? -3.971 -8.879 12.886 1.00 15.44 88 GLN B O 1
ATOM 709 N N . LEU A 1 89 ? -3.375 -8.433 10.761 1.00 12.60 89 LEU B N 1
ATOM 710 C CA . LEU A 1 89 ? -2.904 -7.089 11.039 1.00 14.53 89 LEU B CA 1
ATOM 711 C C . LEU A 1 89 ? -3.775 -6.072 10.323 1.00 16.10 89 LEU B C 1
ATOM 712 O O . LEU A 1 89 ? -3.909 -6.120 9.102 1.00 16.28 89 LEU B O 1
ATOM 717 N N . ILE A 1 90 ? -4.369 -5.152 11.079 1.00 14.77 90 ILE B N 1
ATOM 718 C CA . ILE A 1 90 ? -5.163 -4.099 10.474 1.00 13.86 90 ILE B CA 1
ATOM 719 C C . ILE A 1 90 ? -4.247 -2.965 10.052 1.00 18.79 90 ILE B C 1
ATOM 720 O O . ILE A 1 90 ? -3.520 -2.420 10.872 1.00 18.29 90 ILE B O 1
ATOM 725 N N . VAL A 1 91 ? -4.273 -2.620 8.769 1.00 15.91 91 VAL B N 1
ATOM 726 C CA . VAL A 1 91 ? -3.392 -1.590 8.235 1.00 18.44 91 VAL B CA 1
ATOM 727 C C . VAL A 1 91 ? -4.057 -0.221 8.211 1.00 18.90 91 VAL B C 1
ATOM 728 O O . VAL A 1 91 ? -3.415 0.793 8.470 1.00 21.93 91 VAL B O 1
ATOM 732 N N . LYS A 1 92 ? -5.349 -0.195 7.896 1.00 19.73 92 LYS B N 1
ATOM 733 C CA . LYS A 1 92 ? -6.109 1.059 7.883 1.00 19.23 92 LYS B CA 1
ATOM 734 C C . LYS A 1 92 ? -7.549 0.738 8.244 1.00 19.54 92 LYS B C 1
ATOM 735 O O . LYS A 1 92 ? -8.114 -0.248 7.769 1.00 21.26 92 LYS B O 1
ATOM 741 N N . GLY A 1 93 ? -8.140 1.536 9.128 1.00 19.52 93 GLY B N 1
ATOM 742 C CA . GLY A 1 93 ? -9.516 1.291 9.516 1.00 22.23 93 GLY B CA 1
ATOM 743 C C . GLY A 1 93 ? -9.631 0.585 10.853 1.00 19.33 93 GLY B C 1
ATOM 744 O O . GLY A 1 93 ? -8.670 0.515 11.618 1.00 20.35 93 GLY B O 1
ATOM 745 N N . VAL A 1 94 ? -10.824 0.072 11.136 1.00 16.80 94 VAL B N 1
ATOM 746 C CA . VAL A 1 94 ? -11.110 -0.666 12.363 1.00 14.67 94 VAL B CA 1
ATOM 747 C C . VAL A 1 94 ? -11.941 -1.879 11.969 1.00 18.45 94 VAL B C 1
ATOM 748 O O . VAL A 1 94 ? -12.853 -1.752 11.145 1.00 18.41 94 VAL B O 1
ATOM 752 N N . GLU A 1 95 ? -11.638 -3.042 12.537 1.00 15.76 95 GLU B N 1
ATOM 753 C CA . GLU A 1 95 ? -12.434 -4.239 12.295 1.00 17.17 95 GLU B CA 1
ATOM 754 C C . GLU A 1 95 ? -12.775 -4.938 13.604 1.00 15.71 95 GLU B C 1
ATOM 755 O O . GLU A 1 95 ? -11.937 -5.018 14.504 1.00 16.42 95 GLU B O 1
ATOM 761 N N . GLY A 1 96 ? -14.001 -5.442 13.697 1.00 16.37 96 GLY B N 1
ATOM 762 C CA . GLY A 1 96 ? -14.407 -6.276 14.812 1.00 14.87 96 GLY B CA 1
ATOM 763 C C . GLY A 1 96 ? -14.203 -7.739 14.478 1.00 16.26 96 GLY B C 1
ATOM 764 O O . GLY A 1 96 ? -14.590 -8.208 13.400 1.00 15.34 96 GLY B O 1
ATOM 765 N N . ALA A 1 97 ? -13.597 -8.459 15.416 1.00 16.07 97 ALA B N 1
ATOM 766 C CA . ALA A 1 97 ? -13.400 -9.895 15.283 1.00 17.17 97 ALA B CA 1
ATOM 767 C C . ALA A 1 97 ? -14.029 -10.607 16.467 1.00 16.93 97 ALA B C 1
ATOM 768 O O . ALA A 1 97 ? -13.890 -10.159 17.600 1.00 18.33 97 ALA B O 1
ATOM 770 N N . LYS A 1 98 ? -14.730 -11.706 16.218 1.00 14.68 98 LYS B N 1
ATOM 771 C CA . LYS A 1 98 ? -15.210 -12.541 17.306 1.00 16.28 98 LYS B CA 1
ATOM 772 C C . LYS A 1 98 ? -14.348 -13.778 17.425 1.00 17.02 98 LYS B C 1
ATOM 773 O O . LYS A 1 98 ? -13.919 -14.344 16.421 1.00 18.56 98 LYS B O 1
ATOM 779 N N . ALA A 1 99 ? -14.072 -14.182 18.656 1.00 15.13 99 ALA B N 1
ATOM 780 C CA . ALA A 1 99 ? -13.261 -15.365 18.886 1.00 17.47 99 ALA B CA 1
ATOM 781 C C . ALA A 1 99 ? -13.842 -16.189 20.019 1.00 15.78 99 ALA B C 1
ATOM 782 O O . ALA A 1 99 ? -14.271 -15.661 21.051 1.00 18.63 99 ALA B O 1
ATOM 784 N N . VAL A 1 100 ? -13.865 -17.499 19.793 1.00 16.99 100 VAL B N 1
ATOM 785 C CA . VAL A 1 100 ? -14.356 -18.441 20.776 1.00 19.66 100 VAL B CA 1
ATOM 786 C C . VAL A 1 100 ? -13.523 -19.718 20.676 1.00 17.88 100 VAL B C 1
ATOM 787 O O . VAL A 1 100 ? -13.010 -20.042 19.617 1.00 18.46 100 VAL B O 1
ATOM 791 N N . GLY A 1 101 ? -13.375 -20.437 21.781 1.00 20.23 101 GLY B N 1
ATOM 792 C CA . GLY A 1 101 ? -12.632 -21.682 21.753 1.00 20.31 101 GLY B CA 1
ATOM 793 C C . GLY A 1 101 ? -13.381 -22.675 20.884 1.00 20.55 101 GLY B C 1
ATOM 794 O O . GLY A 1 101 ? -14.614 -22.704 20.896 1.00 18.88 101 GLY B O 1
ATOM 795 N N . ILE A 1 102 ? -12.650 -23.490 20.131 1.00 18.59 102 ILE B N 1
ATOM 796 C CA . ILE A 1 102 ? -13.302 -24.442 19.229 1.00 20.50 102 ILE B CA 1
ATOM 797 C C . ILE A 1 102 ? -14.124 -25.454 20.015 1.00 22.09 102 ILE B C 1
ATOM 798 O O . ILE A 1 102 ? -15.104 -26.001 19.487 1.00 23.91 102 ILE B O 1
ATOM 803 N N . ASN A 1 103 ? -13.764 -25.692 21.277 1.00 23.77 103 ASN B N 1
ATOM 804 C CA . ASN A 1 103 ? -14.533 -26.620 22.086 1.00 25.94 103 ASN B CA 1
ATOM 805 C C . ASN A 1 103 ? -15.881 -26.080 22.525 1.00 21.27 103 ASN B C 1
ATOM 806 O O . ASN A 1 103 ? -16.712 -26.835 23.002 1.00 29.99 103 ASN B O 1
ATOM 811 N N . GLN A 1 104 ? -16.118 -24.785 22.352 1.00 22.57 104 GLN B N 1
ATOM 812 C CA . GLN A 1 104 ? -17.449 -24.257 22.641 1.00 28.45 104 GLN B CA 1
ATOM 813 C C . GLN A 1 104 ? -18.242 -24.035 21.340 1.00 32.32 104 GLN B C 1
ATOM 814 O O . GLN A 1 104 ? -19.388 -23.582 21.370 1.00 44.51 104 GLN B O 1
ATOM 820 N N . ALA A 1 105 ? -17.641 -24.322 20.194 1.00 28.41 105 ALA B N 1
ATOM 821 C CA . ALA A 1 105 ? -18.373 -24.083 18.963 1.00 27.52 105 ALA B CA 1
ATOM 822 C C . ALA A 1 105 ? -18.872 -25.419 18.403 1.00 29.43 105 ALA B C 1
ATOM 823 O O . ALA A 1 105 ? -18.296 -26.472 18.667 1.00 30.72 105 ALA B O 1
ATOM 825 N N . VAL A 1 106 ? -19.957 -25.352 17.642 1.00 21.99 106 VAL B N 1
ATOM 826 C CA . VAL A 1 106 ? -20.551 -26.504 17.004 1.00 23.06 106 VAL B CA 1
ATOM 827 C C . VAL A 1 106 ? -20.056 -26.556 15.568 1.00 20.47 106 VAL B C 1
ATOM 828 O O . VAL A 1 106 ? -20.179 -25.580 14.829 1.00 21.14 106 VAL B O 1
ATOM 832 N N . ILE A 1 107 ? -19.469 -27.684 15.194 1.00 21.63 107 ILE B N 1
ATOM 833 C CA . ILE A 1 107 ? -18.975 -27.858 13.837 1.00 21.41 107 ILE B CA 1
ATOM 834 C C . ILE A 1 107 ? -20.127 -27.922 12.828 1.00 20.45 107 ILE B C 1
ATOM 835 O O . ILE A 1 107 ? -21.122 -28.638 13.010 1.00 25.56 107 ILE B O 1
ATOM 840 N N . LYS A 1 108 ? -19.999 -27.112 11.785 1.00 22.68 108 LYS B N 1
ATOM 841 C CA . LYS A 1 108 ? -20.954 -27.098 10.683 1.00 26.29 108 LYS B CA 1
ATOM 842 C C . LYS A 1 108 ? -20.371 -27.881 9.500 1.00 24.12 108 LYS B C 1
ATOM 843 O O . LYS A 1 108 ? -21.007 -28.798 8.995 1.00 26.11 108 LYS B O 1
ATOM 849 N N . ASN A 1 109 ? -19.141 -27.541 9.112 1.00 21.56 109 ASN B N 1
ATOM 850 C CA . ASN A 1 109 ? -18.410 -28.257 8.053 1.00 21.70 109 ASN B CA 1
ATOM 851 C C . ASN A 1 109 ? -17.132 -28.843 8.620 1.00 19.23 109 ASN B C 1
ATOM 852 O O . ASN A 1 109 ? -16.245 -28.096 9.045 1.00 19.18 109 ASN B O 1
ATOM 857 N N . PRO A 1 110 ? -17.008 -30.180 8.603 1.00 21.77 110 PRO B N 1
ATOM 858 C CA . PRO A 1 110 ? -15.785 -30.793 9.140 1.00 22.12 110 PRO B CA 1
ATOM 859 C C . PRO A 1 110 ? -14.553 -30.338 8.364 1.00 22.31 110 PRO B C 1
ATOM 860 O O . PRO A 1 110 ? -14.681 -29.839 7.244 1.00 23.55 110 PRO B O 1
ATOM 864 N N . TYR A 1 111 ? -13.383 -30.538 8.960 1.00 20.27 111 TYR B N 1
ATOM 865 C CA . TYR A 1 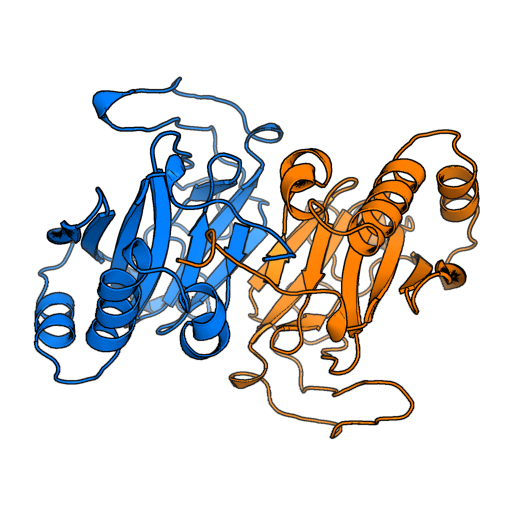111 ? -12.116 -30.087 8.405 1.00 19.35 111 TYR B CA 1
ATOM 866 C C . TYR A 1 111 ? -11.937 -30.463 6.936 1.00 20.12 111 TYR B C 1
ATOM 867 O O . TYR A 1 111 ? -12.109 -31.623 6.552 1.00 23.08 111 TYR B O 1
ATOM 876 N N . ASP A 1 112 ? -11.603 -29.448 6.135 1.00 19.17 112 ASP B N 1
ATOM 877 C CA . ASP A 1 112 ? -11.289 -29.565 4.713 1.00 19.83 112 ASP B CA 1
ATOM 878 C C . ASP A 1 112 ? -9.792 -29.327 4.607 1.00 22.31 112 ASP B C 1
ATOM 879 O O . ASP A 1 112 ? -9.343 -28.179 4.741 1.00 22.45 112 ASP B O 1
ATOM 884 N N . GLU A 1 113 ? -9.026 -30.386 4.363 1.00 22.21 113 GLU B N 1
ATOM 885 C CA . GLU A 1 113 ? -7.571 -30.288 4.346 1.00 24.08 113 GLU B CA 1
ATOM 886 C C . GLU A 1 113 ? -7.083 -29.384 3.202 1.00 27.92 113 GLU B C 1
ATOM 887 O O . GLU A 1 113 ? -6.101 -28.652 3.363 1.00 27.33 113 GLU B O 1
ATOM 893 N N . LYS A 1 114 ? -7.774 -29.421 2.061 1.00 27.28 114 LYS B N 1
ATOM 894 C CA . LYS A 1 114 ? -7.369 -28.631 0.895 1.00 31.88 114 LYS B CA 1
ATOM 895 C C . LYS A 1 114 ? -7.375 -27.144 1.203 1.00 28.53 114 LYS B C 1
ATOM 896 O O . LYS A 1 114 ? -6.507 -26.399 0.746 1.00 31.86 114 LYS B O 1
ATOM 902 N N . ARG A 1 115 ? -8.372 -26.710 1.966 1.00 24.41 115 ARG B N 1
ATOM 903 C CA . ARG A 1 115 ? -8.513 -25.298 2.273 1.00 21.28 115 ARG B CA 1
ATOM 904 C C . ARG A 1 115 ? -8.119 -24.930 3.690 1.00 18.69 115 ARG B C 1
ATOM 905 O O . ARG A 1 115 ? -8.206 -23.763 4.074 1.00 21.31 115 ARG B O 1
ATOM 913 N N . ASP A 1 116 ? -7.696 -25.941 4.451 1.00 18.95 116 ASP B N 1
ATOM 914 C CA . ASP A 1 116 ? -7.297 -25.796 5.854 1.00 17.14 116 ASP B CA 1
ATOM 915 C C . ASP A 1 116 ? -8.330 -25.075 6.717 1.00 17.06 116 ASP B C 1
ATOM 916 O O . ASP A 1 116 ? -8.011 -24.115 7.423 1.00 18.33 116 ASP B O 1
ATOM 921 N N . LEU A 1 117 ? -9.543 -25.611 6.711 1.00 18.40 117 LEU B N 1
ATOM 922 C CA . LEU A 1 117 ? -10.706 -24.927 7.227 1.00 19.80 117 LEU B CA 1
ATOM 923 C C . LEU A 1 117 ? -11.669 -25.867 7.930 1.00 16.25 117 LEU B C 1
ATOM 924 O O . LEU A 1 117 ? -12.025 -26.909 7.375 1.00 17.09 117 LEU B O 1
ATOM 929 N N . ILE A 1 118 ? -12.078 -25.487 9.141 1.00 16.81 118 ILE B N 1
ATOM 930 C CA . ILE A 1 118 ? -13.271 -26.018 9.787 1.00 16.91 118 ILE B CA 1
ATOM 931 C C . ILE A 1 118 ? -14.261 -24.866 9.877 1.00 17.18 118 ILE B C 1
ATOM 932 O O . ILE A 1 118 ? -13.868 -23.758 10.229 1.00 17.25 118 ILE B O 1
ATOM 937 N N . VAL A 1 119 ? -15.532 -25.117 9.562 1.00 16.62 119 VAL B N 1
ATOM 938 C CA . VAL A 1 119 ? -16.556 -24.079 9.675 1.00 16.46 119 VAL B CA 1
ATOM 939 C C . VAL A 1 119 ? -17.502 -24.403 10.827 1.00 16.48 119 VAL B C 1
ATOM 940 O O . VAL A 1 119 ? -17.903 -25.553 10.982 1.00 19.85 119 VAL B O 1
ATOM 944 N N . TYR A 1 120 ? -17.834 -23.393 11.629 1.00 17.23 120 TYR B N 1
ATOM 945 C CA . TYR A 1 120 ? -18.698 -23.579 12.791 1.00 18.41 120 TYR B CA 1
ATOM 946 C C . TYR A 1 120 ? -20.010 -22.836 12.648 1.00 21.03 120 TYR B C 1
ATOM 947 O O . TYR A 1 120 ? -20.112 -21.881 11.872 1.00 23.38 120 TYR B O 1
ATOM 956 N N . GLU A 1 121 ? -21.008 -23.269 13.416 1.00 23.69 121 GLU B N 1
ATOM 957 C CA . GLU A 1 121 ? -22.216 -22.479 13.606 1.00 26.27 121 GLU B CA 1
ATOM 958 C C . GLU A 1 121 ? -21.843 -21.203 14.357 1.00 24.52 121 GLU B C 1
ATOM 959 O O . GLU A 1 121 ? -20.914 -21.201 15.156 1.00 26.69 121 GLU B O 1
ATOM 965 N N . PRO A 1 122 ? -22.566 -20.106 14.111 1.00 26.62 122 PRO B N 1
ATOM 966 C CA . PRO A 1 122 ? -22.156 -18.867 14.784 1.00 27.17 122 PRO B CA 1
ATOM 967 C C . PRO A 1 122 ? -22.264 -18.919 16.309 1.00 24.83 122 PRO B C 1
ATOM 968 O O . PRO A 1 122 ? -23.173 -19.544 16.865 1.00 29.10 122 PRO B O 1
ATOM 972 N N . VAL A 1 123 ? -21.301 -18.278 16.964 1.00 30.37 123 VAL B N 1
ATOM 973 C CA . VAL A 1 123 ? -21.346 -18.022 18.395 1.00 29.90 123 VAL B CA 1
ATOM 974 C C . VAL A 1 123 ? -21.376 -16.508 18.568 1.00 28.32 123 VAL B C 1
ATOM 975 O O . VAL A 1 123 ? -20.332 -15.869 18.721 1.00 29.81 123 VAL B O 1
ATOM 979 N N . SER A 1 124 ? -22.574 -15.938 18.537 1.00 35.82 124 SER B N 1
ATOM 980 C CA . SER A 1 124 ? -22.729 -14.488 18.461 1.00 36.36 124 SER B CA 1
ATOM 981 C C . SER A 1 124 ? -22.229 -13.744 19.692 1.00 34.28 124 SER B C 1
ATOM 982 O O . SER A 1 124 ? -21.820 -12.590 19.582 1.00 30.34 124 SER B O 1
ATOM 985 N N . GLU A 1 125 ? -22.257 -14.403 20.851 1.00 33.17 125 GLU B N 1
ATOM 986 C CA . GLU A 1 125 ? -21.894 -13.760 22.115 1.00 44.03 125 GLU B CA 1
ATOM 987 C C . GLU A 1 125 ? -20.409 -13.910 22.450 1.00 33.81 125 GLU B C 1
ATOM 988 O O . GLU A 1 125 ? -19.980 -13.558 23.551 1.00 37.74 125 GLU B O 1
ATOM 994 N N . ALA A 1 126 ? -19.633 -14.436 21.508 1.00 27.89 126 ALA B N 1
ATOM 995 C CA . ALA A 1 126 ? -18.195 -14.627 21.695 1.00 24.75 126 ALA B CA 1
ATOM 996 C C . ALA A 1 126 ? -17.492 -13.348 22.127 1.00 30.65 126 ALA B C 1
ATOM 997 O O . ALA A 1 126 ? -18.032 -12.253 21.978 1.00 37.34 126 ALA B O 1
ATOM 999 N N . SER A 1 127 ? -16.264 -13.489 22.617 1.00 19.75 127 SER B N 1
ATOM 1000 C CA . SER A 1 127 ? -15.419 -12.328 22.864 1.00 15.84 127 SER B CA 1
ATOM 1001 C C . SER A 1 127 ? -15.298 -11.490 21.604 1.00 14.31 127 SER B C 1
ATOM 1002 O O . SER A 1 127 ? -15.259 -12.024 20.495 1.00 17.26 127 SER B O 1
ATOM 1005 N N . PHE A 1 128 ? -15.232 -10.176 21.767 1.00 15.86 128 PHE B N 1
ATOM 1006 C CA . PHE A 1 128 ? -15.222 -9.260 20.638 1.00 14.54 128 PHE B CA 1
ATOM 1007 C C . PHE A 1 128 ? -13.961 -8.431 20.682 1.00 14.52 128 PHE B C 1
ATOM 1008 O O . PHE A 1 128 ? -13.755 -7.689 21.639 1.00 17.69 128 PHE B O 1
ATOM 1016 N N . LEU A 1 129 ? -13.123 -8.561 19.662 1.00 15.42 129 LEU B N 1
ATOM 1017 C CA . LEU A 1 129 ? -11.895 -7.790 19.578 1.00 17.50 129 LEU B CA 1
ATOM 1018 C C . LEU A 1 129 ? -12.107 -6.602 18.651 1.00 15.69 129 LEU B C 1
ATOM 1019 O O . LEU A 1 129 ? -12.520 -6.760 17.499 1.00 18.06 129 LEU B O 1
ATOM 1024 N N . ARG A 1 130 ? -11.819 -5.414 19.154 1.00 15.12 130 ARG B N 1
ATOM 1025 C CA . ARG A 1 130 ? -11.905 -4.189 18.372 1.00 15.86 130 ARG B CA 1
ATOM 1026 C C . ARG A 1 130 ? -10.522 -3.871 17.852 1.00 18.46 130 ARG B C 1
ATOM 1027 O O . ARG A 1 130 ? -9.685 -3.332 18.576 1.00 18.80 130 ARG B O 1
ATOM 1035 N N . LEU A 1 131 ? -10.280 -4.220 16.597 1.00 15.67 131 LEU B N 1
ATOM 1036 C CA . LEU A 1 131 ? -8.940 -4.139 16.026 1.00 16.16 131 LEU B CA 1
ATOM 1037 C C . LEU A 1 131 ? -8.767 -2.869 15.190 1.00 15.60 131 LEU B C 1
ATOM 1038 O O . LEU A 1 131 ? -9.207 -2.809 14.034 1.00 16.24 131 LEU B O 1
ATOM 1043 N N . HIS A 1 132 ? -8.149 -1.841 15.763 1.00 17.63 132 HIS B N 1
ATOM 1044 C CA . HIS A 1 132 ? -7.872 -0.630 14.993 1.00 17.54 132 HIS B CA 1
ATOM 1045 C C . HIS A 1 132 ? -6.527 -0.766 14.289 1.00 19.88 132 HIS B C 1
ATOM 1046 O O . HIS A 1 132 ? -5.784 -1.717 14.547 1.00 17.51 132 HIS B O 1
ATOM 1053 N N . ALA A 1 133 ? -6.217 0.187 13.418 1.00 20.87 133 ALA B N 1
ATOM 1054 C CA . ALA A 1 133 ? -5.000 0.129 12.610 1.00 20.81 133 ALA B CA 1
ATOM 1055 C C . ALA A 1 133 ? -3.782 -0.008 13.498 1.00 18.40 133 ALA B C 1
ATOM 1056 O O . ALA A 1 133 ? -3.638 0.720 14.482 1.00 21.90 133 ALA B O 1
ATOM 1058 N N . GLY A 1 134 ? -2.920 -0.962 13.168 1.00 19.12 134 GLY B N 1
ATOM 1059 C CA . GLY A 1 134 ? -1.738 -1.213 13.969 1.00 19.24 134 GLY B CA 1
ATOM 1060 C C . GLY A 1 134 ? -1.911 -2.353 14.967 1.00 17.20 134 GLY B C 1
ATOM 1061 O O . GLY A 1 134 ? -0.944 -2.763 15.608 1.00 19.95 134 GLY B O 1
ATOM 1062 N N A MET A 1 135 ? -3.133 -2.855 15.120 0.69 15.61 135 MET B N 1
ATOM 1063 N N B MET A 1 135 ? -3.140 -2.847 15.100 0.31 16.43 135 MET B N 1
ATOM 1064 C CA A MET A 1 135 ? -3.372 -3.987 16.012 0.69 16.37 135 MET B CA 1
ATOM 1065 C CA B MET A 1 135 ? -3.427 -3.985 15.968 0.31 16.56 135 MET B CA 1
ATOM 1066 C C A MET A 1 135 ? -3.269 -5.325 15.304 0.69 16.52 135 MET B C 1
ATOM 1067 C C B MET A 1 135 ? -3.151 -5.303 15.261 0.31 16.15 135 MET B C 1
ATOM 1068 O O A MET A 1 135 ? -3.655 -5.472 14.141 0.69 14.89 135 MET B O 1
ATOM 1069 O O B MET A 1 135 ? -3.308 -5.416 14.044 0.31 15.74 135 MET B O 1
ATOM 1078 N N . LEU A 1 136 ? -2.746 -6.297 16.044 1.00 14.75 136 LEU B N 1
ATOM 1079 C CA . LEU A 1 136 ? -2.491 -7.635 15.555 1.00 15.67 136 LEU B CA 1
ATOM 1080 C C . LEU A 1 136 ? -3.328 -8.621 16.351 1.00 14.43 136 LEU B C 1
ATOM 1081 O O . LEU A 1 136 ? -3.375 -8.520 17.572 1.00 16.55 136 LEU B O 1
ATOM 1086 N N . ALA A 1 137 ? -4.020 -9.528 15.669 1.00 15.00 137 ALA B N 1
ATOM 1087 C CA . ALA A 1 137 ? -4.674 -10.646 16.347 1.00 13.32 137 ALA B CA 1
ATOM 1088 C C . ALA A 1 137 ? -4.071 -11.920 15.811 1.00 13.16 137 ALA B C 1
ATOM 1089 O O . ALA A 1 137 ? -3.919 -12.090 14.595 1.00 16.06 137 ALA B O 1
ATOM 1091 N N . ILE A 1 138 ? -3.704 -12.816 16.720 1.00 13.64 138 ILE B N 1
ATOM 1092 C CA . ILE A 1 138 ? -3.104 -14.077 16.315 1.00 11.36 138 ILE B CA 1
ATOM 1093 C C . ILE A 1 138 ? -4.042 -15.199 16.699 1.00 14.26 138 ILE B C 1
ATOM 1094 O O . ILE A 1 138 ? -4.349 -15.367 17.876 1.00 13.84 138 ILE B O 1
ATOM 1099 N N . PHE A 1 139 ? -4.491 -15.964 15.707 1.00 13.86 139 PHE B N 1
ATOM 1100 C CA . PHE A 1 139 ? -5.449 -17.043 15.949 1.00 12.11 139 PHE B CA 1
ATOM 1101 C C . PHE A 1 139 ? -4.780 -18.382 15.688 1.00 13.78 139 PHE B C 1
ATOM 1102 O O . PHE A 1 139 ? -4.286 -18.653 14.583 1.00 14.06 139 PHE B O 1
ATOM 1110 N N . PHE A 1 140 ? -4.777 -19.221 16.709 1.00 13.21 140 PHE B N 1
ATOM 1111 C CA . PHE A 1 140 ? -4.195 -20.550 16.648 1.00 13.61 140 PHE B CA 1
ATOM 1112 C C . PHE A 1 140 ? -5.293 -21.585 16.415 1.00 13.51 140 PHE B C 1
ATOM 1113 O O . PHE A 1 140 ? -6.468 -21.233 16.331 1.00 15.09 140 PHE B O 1
ATOM 1121 N N . GLU A 1 141 ? -4.913 -22.859 16.352 1.00 15.76 141 GLU B N 1
ATOM 1122 C CA . GLU A 1 141 ? -5.874 -23.926 16.038 1.00 17.13 141 GLU B CA 1
ATOM 1123 C C . GLU A 1 141 ? -7.061 -23.988 17.002 1.00 17.53 141 GLU B C 1
ATOM 1124 O O . GLU A 1 141 ? -8.154 -24.376 16.594 1.00 18.93 141 GLU B O 1
ATOM 1130 N N . ASN A 1 142 ? -6.877 -23.603 18.263 1.00 17.24 142 ASN B N 1
ATOM 1131 C CA . ASN A 1 142 ? -8.003 -23.652 19.174 1.00 17.69 142 ASN B CA 1
ATOM 1132 C C . ASN A 1 142 ? -8.911 -22.423 19.123 1.00 19.17 142 ASN B C 1
ATOM 1133 O O . ASN A 1 142 ? -9.921 -22.387 19.818 1.00 18.75 142 ASN B O 1
ATOM 1138 N N . ASP A 1 143 ? -8.579 -21.440 18.285 1.00 16.52 143 ASP B N 1
ATOM 1139 C CA . ASP A 1 143 ? -9.349 -20.197 18.197 1.00 16.20 143 ASP B CA 1
ATOM 1140 C C . ASP A 1 143 ? -10.299 -20.184 16.997 1.00 14.81 143 ASP B C 1
ATOM 1141 O O . ASP A 1 143 ? -9.866 -19.957 15.861 1.00 17.82 143 ASP B O 1
ATOM 1146 N N . ALA A 1 144 ? -11.587 -20.425 17.225 1.00 16.06 144 ALA B N 1
ATOM 1147 C CA . ALA A 1 144 ? -12.557 -20.208 16.162 1.00 16.07 144 ALA B CA 1
ATOM 1148 C C . ALA A 1 144 ? -12.767 -18.714 16.053 1.00 18.66 144 ALA B C 1
ATOM 1149 O O . ALA A 1 144 ? -12.894 -18.040 17.074 1.00 18.96 144 ALA B O 1
ATOM 1151 N N . HIS A 1 145 ? -12.834 -18.191 14.836 1.00 14.21 145 HIS B N 1
ATOM 1152 C CA . HIS A 1 145 ? -12.870 -16.747 14.669 1.00 13.98 145 HIS B CA 1
ATOM 1153 C C . HIS A 1 145 ? -13.753 -16.337 13.501 1.00 15.10 145 HIS B C 1
ATOM 1154 O O . HIS A 1 145 ? -13.890 -17.073 12.517 1.00 15.84 145 HIS B O 1
ATOM 1161 N N . ALA A 1 146 ? -14.348 -15.157 13.633 1.00 14.88 146 ALA B N 1
ATOM 1162 C CA . ALA A 1 146 ? -15.220 -14.600 12.605 1.00 13.00 146 ALA B CA 1
ATOM 1163 C C . ALA A 1 146 ? -14.908 -13.132 12.452 1.00 15.78 146 ALA B C 1
ATOM 1164 O O . ALA A 1 146 ? -14.775 -12.419 13.440 1.00 15.44 146 ALA B O 1
ATOM 1166 N N . LEU A 1 147 ? -14.771 -12.681 11.212 1.00 15.80 147 LEU B N 1
ATOM 1167 C CA . LEU A 1 147 ? -14.335 -11.320 10.945 1.00 16.74 147 LEU B CA 1
ATOM 1168 C C . LEU A 1 147 ? -15.437 -10.474 10.304 1.00 15.01 147 LEU B C 1
ATOM 1169 O O . LEU A 1 147 ? -16.564 -10.947 10.082 1.00 17.41 147 LEU B O 1
ATOM 1174 N N . ARG A 1 148 ? -15.093 -9.220 9.982 1.00 16.75 148 ARG B N 1
ATOM 1175 C CA . ARG A 1 148 ? -15.945 -8.279 9.230 1.00 16.14 148 ARG B CA 1
ATOM 1176 C C . ARG A 1 148 ? -17.108 -7.710 10.035 1.00 17.29 148 ARG B C 1
ATOM 1177 O O . ARG A 1 148 ? -18.124 -7.304 9.470 1.00 20.55 148 ARG B O 1
ATOM 1185 N N . PHE A 1 149 ? -16.952 -7.639 11.354 1.00 15.48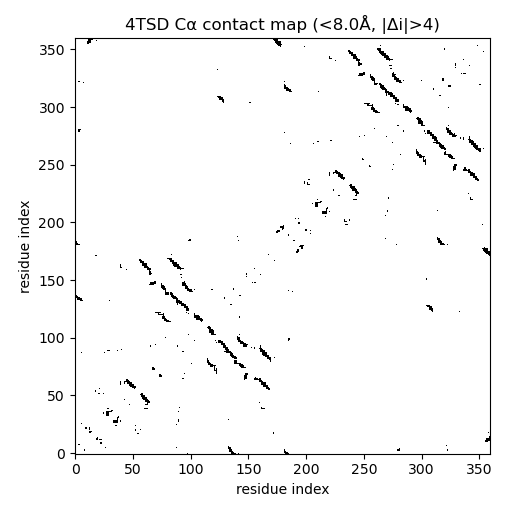 149 PHE B N 1
ATOM 1186 C CA . PHE A 1 149 ? -17.963 -7.014 12.194 1.00 18.37 149 PHE B CA 1
ATOM 1187 C C . PHE A 1 149 ? -17.742 -5.519 12.368 1.00 18.89 149 PHE B C 1
ATOM 1188 O O . PHE A 1 149 ? -16.606 -5.062 12.426 1.00 17.86 149 PHE B O 1
ATOM 1196 N N . TYR A 1 150 ? -18.834 -4.766 12.450 1.00 18.60 150 TYR B N 1
ATOM 1197 C CA . TYR A 1 150 ? -18.752 -3.366 12.844 1.00 19.96 150 TYR B CA 1
ATOM 1198 C C . TYR A 1 150 ? -19.433 -3.156 14.192 1.00 23.53 150 TYR B C 1
ATOM 1199 O O . TYR A 1 150 ? -20.374 -3.870 14.538 1.00 26.27 150 TYR B O 1
ATOM 1208 N N . GLY A 1 151 ? -18.962 -2.160 14.933 1.00 23.34 151 GLY B N 1
ATOM 1209 C CA . GLY A 1 151 ? -19.628 -1.712 16.142 1.00 28.34 151 GLY B CA 1
ATOM 1210 C C . GLY A 1 151 ? -20.024 -0.267 15.932 1.00 28.54 151 GLY B C 1
ATOM 1211 O O . GLY A 1 151 ? -19.562 0.370 14.986 1.00 31.96 151 GLY B O 1
ATOM 1212 N N . GLU A 1 152 ? -20.866 0.266 16.807 1.00 33.83 152 GLU B N 1
ATOM 1213 C CA . GLU A 1 152 ? -21.426 1.587 16.565 1.00 41.19 152 GLU B CA 1
ATOM 1214 C C . GLU A 1 152 ? -20.327 2.658 16.521 1.00 43.95 152 GLU B C 1
ATOM 1215 O O . GLU A 1 152 ? -20.443 3.651 15.797 1.00 47.62 152 GLU B O 1
ATOM 1221 N N . SER A 1 153 ? -19.244 2.435 17.260 1.00 37.07 153 SER B N 1
ATOM 1222 C CA . SER A 1 153 ? -18.160 3.410 17.320 1.00 44.18 153 SER B CA 1
ATOM 1223 C C . SER A 1 153 ? -17.300 3.458 16.045 1.00 43.38 153 SER B C 1
ATOM 1224 O O . SER A 1 153 ? -16.533 4.401 15.850 1.00 39.94 153 SER B O 1
ATOM 1227 N N . PHE A 1 154 ? -17.434 2.470 15.163 1.00 27.33 154 PHE B N 1
ATOM 1228 C CA . PHE A 1 154 ? -16.685 2.513 13.906 1.00 25.12 154 PHE B CA 1
ATOM 1229 C C . PHE A 1 154 ? -17.541 2.088 12.724 1.00 26.82 154 PHE B C 1
ATOM 1230 O O . PHE A 1 154 ? -17.078 1.436 11.796 1.00 24.28 154 PHE B O 1
ATOM 1238 N N . GLU A 1 155 ? -18.794 2.524 12.762 1.00 28.08 155 GLU B N 1
ATOM 1239 C CA . GLU A 1 155 ? -19.783 2.135 11.773 1.00 31.66 155 GLU B CA 1
ATOM 1240 C C . GLU A 1 155 ? -19.458 2.701 10.390 1.00 34.81 155 GLU B C 1
ATOM 1241 O O . GLU A 1 155 ? -19.992 2.240 9.381 1.00 31.02 155 GLU B O 1
ATOM 1247 N N . LYS A 1 156 ? -18.586 3.704 10.335 1.00 29.05 156 LYS B N 1
ATOM 1248 C CA . LYS A 1 156 ? -18.285 4.320 9.049 1.00 31.00 156 LYS B CA 1
ATOM 1249 C C . LYS A 1 156 ? -17.582 3.349 8.108 1.00 30.76 156 LYS B C 1
ATOM 1250 O O . LYS A 1 156 ? -17.590 3.557 6.901 1.00 30.03 156 LYS B O 1
ATOM 1256 N N . TYR A 1 157 ? -16.994 2.282 8.645 1.00 28.50 157 TYR B N 1
ATOM 1257 C CA . TYR A 1 157 ? -16.284 1.329 7.796 1.00 24.45 157 TYR B CA 1
ATOM 1258 C C . TYR A 1 157 ? -17.245 0.327 7.168 1.00 27.20 157 TYR B C 1
ATOM 1259 O O . TYR A 1 157 ? -16.825 -0.618 6.517 1.00 27.45 157 TYR B O 1
ATOM 1268 N N . ARG A 1 158 ? -18.541 0.564 7.340 1.00 27.57 158 ARG B N 1
ATOM 1269 C CA . ARG A 1 158 ? -19.549 -0.118 6.538 1.00 33.72 158 ARG B CA 1
ATOM 1270 C C . ARG A 1 158 ? -19.572 0.416 5.106 1.00 35.33 158 ARG B C 1
ATOM 1271 O O . ARG A 1 158 ? -19.993 -0.274 4.171 1.00 37.26 158 ARG B O 1
ATOM 1279 N N . GLU A 1 159 ? -19.122 1.654 4.937 1.00 36.50 159 GLU B N 1
ATOM 1280 C CA . GLU A 1 159 ? -19.242 2.319 3.646 1.00 35.89 159 GLU B CA 1
ATOM 1281 C C . GLU A 1 159 ? -17.870 2.693 3.099 1.00 36.26 159 GLU B C 1
ATOM 1282 O O . GLU A 1 159 ? -17.688 2.904 1.900 1.00 40.73 159 GLU B O 1
ATOM 1288 N N . GLU A 1 160 ? -16.914 2.777 4.011 1.00 33.89 160 GLU B N 1
ATOM 1289 C CA . GLU A 1 160 ? -15.516 3.044 3.713 1.00 31.62 160 GLU B CA 1
ATOM 1290 C C . GLU A 1 160 ? -14.700 1.780 3.992 1.00 29.57 160 GLU B C 1
ATOM 1291 O O . GLU A 1 160 ? -14.811 1.209 5.063 1.00 28.69 160 GLU B O 1
ATOM 1297 N N . PRO A 1 161 ? -13.898 1.321 3.019 1.00 28.13 161 PRO B N 1
ATOM 1298 C CA . PRO A 1 161 ? -13.216 0.035 3.205 1.00 26.40 161 PRO B CA 1
ATOM 1299 C C . PRO A 1 161 ? -12.122 0.037 4.265 1.00 24.15 161 PRO B C 1
ATOM 1300 O O . PRO A 1 161 ? -11.463 1.054 4.480 1.00 25.63 161 PRO B O 1
ATOM 1304 N N . ILE A 1 162 ? -11.919 -1.113 4.898 1.00 20.27 162 ILE B N 1
ATOM 1305 C CA . ILE A 1 162 ? -10.715 -1.315 5.690 1.00 18.17 162 ILE B CA 1
ATOM 1306 C C . ILE A 1 162 ? -9.632 -1.996 4.857 1.00 20.85 162 ILE B C 1
ATOM 1307 O O . ILE A 1 162 ? -9.891 -2.516 3.769 1.00 20.99 162 ILE B O 1
ATOM 1312 N N . PHE A 1 163 ? -8.408 -1.960 5.370 1.00 18.29 163 PHE B N 1
ATOM 1313 C CA . PHE A 1 163 ? -7.270 -2.601 4.724 1.00 15.94 163 PHE B CA 1
ATOM 1314 C C . PHE A 1 163 ? -6.525 -3.442 5.742 1.00 16.02 163 PHE B C 1
ATOM 1315 O O . PHE A 1 163 ? -6.322 -3.009 6.880 1.00 16.78 163 PHE B O 1
ATOM 1323 N N . LYS A 1 164 ? -6.141 -4.651 5.356 1.00 15.91 164 LYS B N 1
ATOM 1324 C CA . LYS A 1 164 ? -5.506 -5.546 6.320 1.00 17.22 164 LYS B CA 1
ATOM 1325 C C . LYS A 1 164 ? -4.644 -6.590 5.631 1.00 15.96 164 LYS B C 1
ATOM 1326 O O . LYS A 1 164 ? -4.716 -6.763 4.418 1.00 17.52 164 LYS B O 1
ATOM 1332 N N . ALA A 1 165 ? -3.826 -7.285 6.415 1.00 16.81 165 ALA B N 1
ATOM 1333 C CA . ALA A 1 165 ? -3.134 -8.472 5.934 1.00 17.10 165 ALA B CA 1
ATOM 1334 C C . ALA A 1 165 ? -3.457 -9.639 6.852 1.00 17.86 165 ALA B C 1
ATOM 1335 O O . ALA A 1 165 ? -3.446 -9.476 8.077 1.00 17.93 165 ALA B O 1
ATOM 1337 N N . VAL A 1 166 ? -3.757 -10.798 6.282 1.00 15.67 166 VAL B N 1
ATOM 1338 C CA . VAL A 1 166 ? -3.860 -12.019 7.074 1.00 14.39 166 VAL B CA 1
ATOM 1339 C C . VAL A 1 166 ? -2.651 -12.846 6.686 1.00 16.72 166 VAL B C 1
ATOM 1340 O O . VAL A 1 166 ? -2.595 -13.369 5.566 1.00 18.45 166 VAL B O 1
ATOM 1344 N N . VAL A 1 167 ? -1.668 -12.934 7.581 1.00 16.88 167 VAL B N 1
ATOM 1345 C CA . VAL A 1 167 ? -0.453 -13.675 7.262 1.00 17.86 167 VAL B CA 1
ATOM 1346 C C . VAL A 1 167 ? -0.591 -15.088 7.794 1.00 14.16 167 VAL B C 1
ATOM 1347 O O . VAL A 1 167 ? -0.878 -15.292 8.979 1.00 15.73 167 VAL B O 1
ATOM 1351 N N . LYS A 1 168 ? -0.371 -16.051 6.907 1.00 15.95 168 LYS B N 1
ATOM 1352 C CA . LYS A 1 168 ? -0.482 -17.471 7.210 1.00 17.63 168 LYS B CA 1
ATOM 1353 C C . LYS A 1 168 ? 0.900 -18.034 7.480 1.00 17.63 168 LYS B C 1
ATOM 1354 O O . LYS A 1 168 ? 1.769 -18.037 6.598 1.00 17.86 168 LYS B O 1
ATOM 1360 N N . ALA A 1 169 ? 1.099 -18.534 8.690 1.00 15.73 169 ALA B N 1
ATOM 1361 C CA . ALA A 1 169 ? 2.366 -19.135 9.042 1.00 19.50 169 ALA B CA 1
ATOM 1362 C C . ALA A 1 169 ? 2.163 -20.601 9.374 1.00 16.44 169 ALA B C 1
ATOM 1363 O O . ALA A 1 169 ? 1.317 -20.941 10.212 1.00 15.33 169 ALA B O 1
ATOM 1365 N N . PRO A 1 170 ? 2.978 -21.476 8.768 1.00 14.83 170 PRO B N 1
ATOM 1366 C CA . PRO A 1 170 ? 2.904 -22.904 9.099 1.00 17.37 170 PRO B CA 1
ATOM 1367 C C . PRO A 1 170 ? 3.027 -23.152 10.590 1.00 15.48 170 PRO B C 1
ATOM 1368 O O . PRO A 1 170 ? 3.872 -22.547 11.260 1.00 18.30 170 PRO B O 1
ATOM 1372 N N . LYS A 1 171 ? 2.175 -24.033 11.108 1.00 16.13 171 LYS B N 1
ATOM 1373 C CA . LYS A 1 171 ? 2.124 -24.276 12.540 1.00 18.99 171 LYS B CA 1
ATOM 1374 C C . LYS A 1 171 ? 3.475 -24.676 13.139 1.00 20.47 171 LYS B C 1
ATOM 1375 O O . LYS A 1 171 ? 3.780 -24.322 14.279 1.00 24.99 171 LYS B O 1
ATOM 1381 N N . GLY A 1 172 ? 4.293 -25.359 12.351 1.00 19.03 172 GLY B N 1
ATOM 1382 C CA . GLY A 1 172 ? 5.601 -25.826 12.779 1.00 25.81 172 GLY B CA 1
ATOM 1383 C C . GLY A 1 172 ? 6.581 -24.727 13.141 1.00 23.62 172 GLY B C 1
ATOM 1384 O O . GLY A 1 172 ? 7.563 -24.975 13.833 1.00 28.81 172 GLY B O 1
ATOM 1385 N N . LEU A 1 173 ? 6.331 -23.524 12.642 1.00 20.03 173 LEU B N 1
ATOM 1386 C CA . LEU A 1 173 ? 7.187 -22.374 12.901 1.00 19.82 173 LEU B CA 1
ATOM 1387 C C . LEU A 1 173 ? 6.817 -21.648 14.188 1.00 24.95 173 LEU B C 1
ATOM 1388 O O . LEU A 1 173 ? 7.586 -20.811 14.664 1.00 25.02 173 LEU B O 1
ATOM 1393 N N . ILE A 1 174 ? 5.595 -21.884 14.668 1.00 25.19 174 ILE B N 1
ATOM 1394 C CA . ILE A 1 174 ? 5.020 -21.120 15.773 1.00 25.20 174 ILE B CA 1
ATOM 1395 C C . ILE A 1 174 ? 4.855 -21.940 17.052 1.00 32.38 174 ILE B C 1
ATOM 1396 O O . ILE A 1 174 ? 4.014 -22.836 17.106 1.00 35.58 174 ILE B O 1
ATOM 1401 N N . LYS A 1 175 ? 5.664 -21.650 18.068 1.00 32.79 175 LYS B N 1
ATOM 1402 C CA . LYS A 1 175 ? 5.590 -22.377 19.339 1.00 35.89 175 LYS B CA 1
ATOM 1403 C C . LYS A 1 175 ? 5.440 -21.409 20.519 1.00 33.27 175 LYS B C 1
ATOM 1404 O O . LYS A 1 175 ? 6.430 -20.906 21.054 1.00 41.83 175 LYS B O 1
ATOM 1410 N N . LEU A 1 176 ? 4.198 -21.148 20.915 1.00 30.31 176 LEU B N 1
ATOM 1411 C CA . LEU A 1 176 ? 3.907 -20.167 21.962 1.00 25.48 176 LEU B CA 1
ATOM 1412 C C . LEU A 1 176 ? 4.436 -20.621 23.316 1.00 28.56 176 LEU B C 1
ATOM 1413 O O . LEU A 1 176 ? 4.075 -21.692 23.793 1.00 32.32 176 LEU B O 1
ATOM 1418 N N . LYS A 1 177 ? 5.277 -19.793 23.933 1.00 30.94 177 LYS B N 1
ATOM 1419 C CA . LYS A 1 177 ? 5.889 -20.138 25.210 1.00 31.26 177 LYS B CA 1
ATOM 1420 C C . LYS A 1 177 ? 5.813 -18.965 26.193 1.00 25.45 177 LYS B C 1
ATOM 1421 O O . LYS A 1 177 ? 5.906 -17.809 25.788 1.00 33.35 177 LYS B O 1
ATOM 1427 N N . LEU A 1 178 ? 5.664 -19.248 27.486 1.00 25.91 178 LEU B N 1
ATOM 1428 C CA . LEU A 1 178 ? 5.652 -18.175 28.476 1.00 27.44 178 LEU B CA 1
ATOM 1429 C C . LEU A 1 178 ? 6.990 -17.941 29.142 1.00 29.14 178 LEU B C 1
ATOM 1430 O O . LEU A 1 178 ? 7.212 -16.889 29.738 1.00 42.20 178 LEU B O 1
ATOM 1435 N N . ALA A 1 179 ? 7.875 -18.927 29.061 1.00 29.42 179 ALA B N 1
ATOM 1436 C CA . ALA A 1 179 ? 9.174 -18.824 29.710 1.00 34.31 179 ALA B CA 1
ATOM 1437 C C . ALA A 1 179 ? 10.206 -19.682 29.005 1.00 36.93 179 ALA B C 1
ATOM 1438 O O . ALA A 1 179 ? 9.867 -20.492 28.139 1.00 40.03 179 ALA B O 1
ATOM 1440 N N . ALA A 1 180 ? 11.465 -19.503 29.388 1.00 43.82 180 ALA B N 1
ATOM 1441 C CA . ALA A 1 180 ? 12.537 -20.358 28.903 1.00 49.99 180 ALA B CA 1
ATOM 1442 C C . ALA A 1 180 ? 12.342 -21.774 29.431 1.00 44.53 180 ALA B C 1
ATOM 1443 O O . ALA A 1 180 ? 11.886 -21.964 30.559 1.00 47.09 180 ALA B O 1
ATOM 1445 N N . GLU A 1 181 ? 12.678 -22.762 28.609 1.00 44.45 181 GLU B N 1
ATOM 1446 C CA . GLU A 1 181 ? 12.603 -24.156 29.025 1.00 49.79 181 GLU B CA 1
ATOM 1447 C C . GLU A 1 181 ? 13.724 -24.471 30.011 1.00 51.50 181 GLU B C 1
ATOM 1448 O O . GLU A 1 181 ? 14.891 -24.178 29.745 1.00 48.88 181 GLU B O 1
ATOM 1450 N N . ASN A 1 182 ? 13.360 -25.061 31.147 1.00 50.23 182 ASN B N 1
ATOM 1451 C CA . ASN A 1 182 ? 14.309 -25.365 32.214 1.00 54.50 182 ASN B CA 1
ATOM 1452 C C . ASN A 1 182 ? 14.458 -26.874 32.405 1.00 57.75 182 ASN B C 1
ATOM 1453 O O . ASN A 1 182 ? 13.635 -27.656 31.922 1.00 53.95 182 ASN B O 1
ATOM 1455 N N . ALA B 1 2 ? -2.375 -9.166 25.107 1.00 17.75 2 ALA A N 1
ATOM 1456 C CA . ALA B 1 2 ? -3.169 -10.049 25.966 1.00 15.83 2 ALA A CA 1
ATOM 1457 C C . ALA B 1 2 ? -3.370 -11.407 25.315 1.00 15.35 2 ALA A C 1
ATOM 1458 O O . ALA B 1 2 ? -3.354 -11.507 24.091 1.00 16.55 2 ALA A O 1
ATOM 1460 N N . ILE B 1 3 ? -3.512 -12.439 26.143 1.00 14.61 3 ILE A N 1
ATOM 1461 C CA . ILE B 1 3 ? -3.819 -13.791 25.693 1.00 15.19 3 ILE A CA 1
ATOM 1462 C C . ILE B 1 3 ? -5.112 -14.238 26.347 1.00 13.26 3 ILE A C 1
ATOM 1463 O O . ILE B 1 3 ? -5.349 -13.932 27.511 1.00 13.65 3 ILE A O 1
ATOM 1468 N N . PHE B 1 4 ? -5.962 -14.962 25.625 1.00 15.42 4 PHE A N 1
ATOM 1469 C CA . PHE B 1 4 ? -7.078 -15.586 26.316 1.00 14.24 4 PHE A CA 1
ATOM 1470 C C . PHE B 1 4 ? -7.435 -16.878 25.614 1.00 13.95 4 PHE A C 1
ATOM 1471 O O . PHE B 1 4 ? -7.176 -17.049 24.417 1.00 15.80 4 PHE A O 1
ATOM 1479 N N . GLY B 1 5 ? -8.002 -17.805 26.381 1.00 15.06 5 GLY A N 1
ATOM 1480 C CA . GLY B 1 5 ? -8.375 -19.094 25.838 1.00 15.85 5 GLY A CA 1
ATOM 1481 C C . GLY B 1 5 ? -8.716 -20.058 26.949 1.00 13.45 5 GLY A C 1
ATOM 1482 O O . GLY B 1 5 ? -8.588 -19.720 28.113 1.00 16.50 5 GLY A O 1
ATOM 1483 N N . GLU B 1 6 ? -9.151 -21.256 26.581 1.00 17.68 6 GLU A N 1
ATOM 1484 C CA . GLU B 1 6 ? -9.438 -22.304 27.558 1.00 19.80 6 GLU A CA 1
ATOM 1485 C C . GLU B 1 6 ? -8.169 -22.791 28.234 1.00 18.61 6 GLU A C 1
ATOM 1486 O O . GLU B 1 6 ? -7.174 -23.056 27.561 1.00 21.36 6 GLU A O 1
ATOM 1492 N N . LEU B 1 7 ? -8.194 -22.903 29.562 1.00 17.51 7 LEU A N 1
ATOM 1493 C CA . LEU B 1 7 ? -7.054 -23.445 30.289 1.00 18.16 7 LEU A CA 1
ATOM 1494 C C . LEU B 1 7 ? -6.641 -24.789 29.712 1.00 21.22 7 LEU A C 1
ATOM 1495 O O . LEU B 1 7 ? -5.455 -25.074 29.562 1.00 21.71 7 LEU A O 1
ATOM 1500 N N . SER B 1 8 ? -7.631 -25.599 29.359 1.00 21.77 8 SER A N 1
ATOM 1501 C CA . SER B 1 8 ? -7.359 -26.946 28.872 1.00 27.86 8 SER A CA 1
ATOM 1502 C C . SER B 1 8 ? -6.701 -26.949 27.490 1.00 27.38 8 SER A C 1
ATOM 1503 O O . SER B 1 8 ? -6.168 -27.970 27.068 1.00 37.37 8 SER A O 1
ATOM 1506 N N . SER B 1 9 ? -6.727 -25.811 26.795 1.00 24.88 9 SER A N 1
ATOM 1507 C CA . SER B 1 9 ? -6.062 -25.696 25.497 1.00 27.73 9 SER A CA 1
ATOM 1508 C C . SER B 1 9 ? -4.718 -24.979 25.605 1.00 32.48 9 SER A C 1
ATOM 1509 O O . SER B 1 9 ? -3.985 -24.877 24.623 1.00 34.93 9 SER A O 1
ATOM 1512 N N . LEU B 1 10 ? -4.386 -24.500 26.803 1.00 28.33 10 LEU A N 1
ATOM 1513 C CA . LEU B 1 10 ? -3.206 -23.655 26.995 1.00 25.02 10 LEU A CA 1
ATOM 1514 C C . LEU B 1 10 ? -2.139 -24.288 27.880 1.00 28.29 10 LEU A C 1
ATOM 1515 O O . LEU B 1 10 ? -1.207 -23.606 28.302 1.00 28.04 10 LEU A O 1
ATOM 1520 N N . GLY B 1 11 ? -2.275 -25.586 28.138 1.00 30.73 11 GLY A N 1
ATOM 1521 C CA . GLY B 1 11 ? -1.337 -26.315 28.977 1.00 33.94 11 GLY A CA 1
ATOM 1522 C C . GLY B 1 11 ? 0.089 -26.278 28.466 1.00 34.61 11 GLY A C 1
ATOM 1523 O O . GLY B 1 11 ? 1.036 -26.254 29.251 1.00 38.69 11 GLY A O 1
ATOM 1524 N N . HIS B 1 12 ? 0.245 -26.254 27.146 1.00 41.69 12 HIS A N 1
ATOM 1525 C CA . HIS B 1 12 ? 1.569 -26.260 26.532 1.00 40.09 12 HIS A CA 1
ATOM 1526 C C . HIS B 1 12 ? 2.355 -25.005 26.900 1.00 38.90 12 HIS A C 1
ATOM 1527 O O . HIS B 1 12 ? 3.579 -24.976 26.780 1.00 46.72 12 HIS A O 1
ATOM 1534 N N . LEU B 1 13 ? 1.647 -23.967 27.338 1.00 34.90 13 LEU A N 1
ATOM 1535 C CA . LEU B 1 13 ? 2.297 -22.734 27.763 1.00 35.04 13 LEU A CA 1
ATOM 1536 C C . LEU B 1 13 ? 3.127 -22.947 29.020 1.00 37.03 13 LEU A C 1
ATOM 1537 O O . LEU B 1 13 ? 4.135 -22.269 29.216 1.00 41.47 13 LEU A O 1
ATOM 1542 N N . PHE B 1 14 ? 2.695 -23.883 29.864 1.00 37.77 14 PHE A N 1
ATOM 1543 C CA . PHE B 1 14 ? 3.292 -24.054 31.186 1.00 33.23 14 PHE A CA 1
ATOM 1544 C C . PHE B 1 14 ? 4.204 -25.265 31.318 1.00 41.18 14 PHE A C 1
ATOM 1545 O O . PHE B 1 14 ? 4.573 -25.637 32.434 1.00 47.43 14 PHE A O 1
ATOM 1553 N N . LYS B 1 15 ? 4.590 -25.881 30.212 1.00 39.46 15 LYS A N 1
ATOM 1554 C CA . LYS B 1 15 ? 5.408 -27.077 30.337 1.00 42.36 15 LYS A CA 1
ATOM 1555 C C . LYS B 1 15 ? 6.871 -26.763 30.125 1.00 44.53 15 LYS A C 1
ATOM 1556 O O . LYS B 1 15 ? 7.218 -25.754 29.509 1.00 47.06 15 LYS A O 1
ATOM 1562 N N . LYS B 1 16 ? 7.717 -27.638 30.662 1.00 39.37 16 LYS A N 1
ATOM 1563 C CA . LYS B 1 16 ? 9.159 -27.573 30.473 1.00 49.65 16 LYS A CA 1
ATOM 1564 C C . LYS B 1 16 ? 9.789 -26.373 31.178 1.00 35.30 16 LYS A C 1
ATOM 1565 O O . LYS B 1 16 ? 10.943 -26.049 30.922 1.00 38.93 16 LYS A O 1
ATOM 1571 N N . THR B 1 17 ? 9.052 -25.737 32.089 1.00 33.08 17 THR A N 1
ATOM 1572 C CA . THR B 1 17 ? 9.680 -24.763 32.978 1.00 32.97 17 THR A CA 1
ATOM 1573 C C . THR B 1 17 ? 9.397 -25.117 34.430 1.00 33.43 17 THR A C 1
ATOM 1574 O O . THR B 1 17 ? 8.238 -25.235 34.827 1.00 36.06 17 THR A O 1
ATOM 1578 N N . GLN B 1 18 ? 10.460 -25.197 35.230 1.00 35.10 18 GLN A N 1
ATOM 1579 C CA . GLN B 1 18 ? 10.350 -25.600 36.631 1.00 37.19 18 GLN A CA 1
ATOM 1580 C C . GLN B 1 18 ? 9.610 -24.594 37.487 1.00 42.40 18 GLN A C 1
ATOM 1581 O O . GLN B 1 18 ? 8.826 -24.970 38.354 1.00 44.51 18 GLN A O 1
ATOM 1587 N N . GLU B 1 19 ? 9.854 -23.316 37.231 1.00 32.74 19 GLU A N 1
ATOM 1588 C CA . GLU B 1 19 ? 9.245 -22.262 38.035 1.00 40.97 19 GLU A CA 1
ATOM 1589 C C . GLU B 1 19 ? 7.730 -22.250 37.873 1.00 36.39 19 GLU A C 1
ATOM 1590 O O . GLU B 1 19 ? 7.010 -21.888 38.800 1.00 39.19 19 GLU A O 1
ATOM 1596 N N . LEU B 1 20 ? 7.265 -22.586 36.671 1.00 31.27 20 LEU A N 1
ATOM 1597 C CA . LEU B 1 20 ? 5.844 -22.618 36.319 1.00 29.68 20 LEU A CA 1
ATOM 1598 C C . LEU B 1 20 ? 5.088 -23.894 36.730 1.00 36.04 20 LEU A C 1
ATOM 1599 O O . LEU B 1 20 ? 3.861 -23.960 36.607 1.00 36.06 20 LEU A O 1
ATOM 1604 N N . GLU B 1 21 ? 5.821 -24.922 37.144 1.00 35.44 21 GLU A N 1
ATOM 1605 C CA . GLU B 1 21 ? 5.238 -26.237 37.410 1.00 35.86 21 GLU A CA 1
ATOM 1606 C C . GLU B 1 21 ? 4.177 -26.271 38.514 1.00 32.10 21 GLU A C 1
ATOM 1607 O O . GLU B 1 21 ? 3.107 -26.859 38.337 1.00 32.36 21 GLU A O 1
ATOM 1613 N N . ILE B 1 22 ? 4.465 -25.645 39.648 1.00 30.51 22 ILE A N 1
ATOM 1614 C CA . ILE B 1 22 ? 3.506 -25.581 40.741 1.00 31.27 22 ILE A CA 1
ATOM 1615 C C . ILE B 1 22 ? 2.288 -24.757 40.317 1.00 27.59 22 ILE A C 1
ATOM 1616 O O . ILE B 1 22 ? 1.147 -25.101 40.624 1.00 24.05 22 ILE A O 1
ATOM 1621 N N . LEU B 1 23 ? 2.543 -23.675 39.591 1.00 25.72 23 LEU A N 1
ATOM 1622 C CA . LEU B 1 23 ? 1.472 -22.843 39.050 1.00 26.98 23 LEU A CA 1
ATOM 1623 C C . LEU B 1 23 ? 0.505 -23.629 38.161 1.00 21.95 23 LEU A C 1
ATOM 1624 O O . LEU B 1 23 ? -0.708 -23.551 38.335 1.00 21.56 23 LEU A O 1
ATOM 1629 N N . HIS B 1 24 ? 1.036 -24.377 37.201 1.00 26.40 24 HIS A N 1
ATOM 1630 C CA . HIS B 1 24 ? 0.161 -25.115 36.304 1.00 28.48 24 HIS A CA 1
ATOM 1631 C C . HIS B 1 24 ? -0.657 -26.140 37.091 1.00 29.59 24 HIS A C 1
ATOM 1632 O O . HIS B 1 24 ? -1.853 -26.305 36.851 1.00 25.54 24 HIS A O 1
ATOM 1639 N N . GLU B 1 25 ? -0.009 -26.810 38.039 1.00 24.87 25 GLU A N 1
ATOM 1640 C CA . GLU B 1 25 ? -0.674 -27.783 38.898 1.00 30.34 25 GLU A CA 1
ATOM 1641 C C . GLU B 1 25 ? -1.801 -27.116 39.684 1.00 24.06 25 GLU A C 1
ATOM 1642 O O . GLU B 1 25 ? -2.878 -27.687 39.869 1.00 24.29 25 GLU A O 1
ATOM 1648 N N . TYR B 1 26 ? -1.531 -25.901 40.145 1.00 21.77 26 TYR A N 1
ATOM 1649 C CA . TYR B 1 26 ? -2.507 -25.148 40.918 1.00 19.91 26 TYR A CA 1
ATOM 1650 C C . TYR B 1 26 ? -3.716 -24.785 40.052 1.00 20.30 26 TYR A C 1
ATOM 1651 O O . TYR B 1 26 ? -4.846 -24.999 40.471 1.00 21.58 26 TYR A O 1
ATOM 1660 N N . LEU B 1 27 ? -3.484 -24.275 38.841 1.00 20.51 27 LEU A N 1
ATOM 1661 C CA . LEU B 1 27 ? -4.596 -23.917 37.948 1.00 20.77 27 LEU A CA 1
ATOM 1662 C C . LEU B 1 27 ? -5.491 -25.112 37.642 1.00 21.75 27 LEU A C 1
ATOM 1663 O O . LEU B 1 27 ? -6.711 -25.001 37.641 1.00 22.88 27 LEU A O 1
ATOM 1668 N N . LYS B 1 28 ? -4.878 -26.257 37.386 1.00 19.82 28 LYS A N 1
ATOM 1669 C CA . LYS B 1 28 ? -5.638 -27.463 37.111 1.00 22.19 28 LYS A CA 1
ATOM 1670 C C . LYS B 1 28 ? -6.400 -27.930 38.361 1.00 26.27 28 LYS A C 1
ATOM 1671 O O . LYS B 1 28 ? -7.566 -28.321 38.260 1.00 27.65 28 LYS A O 1
ATOM 1677 N N . GLU B 1 29 ? -5.761 -27.876 39.530 1.00 23.01 29 GLU A N 1
ATOM 1678 C CA . GLU B 1 29 ? -6.424 -28.304 40.769 1.00 22.82 29 GLU A CA 1
ATOM 1679 C C . GLU B 1 29 ? -7.644 -27.449 41.085 1.00 21.62 29 GLU A C 1
ATOM 1680 O O . GLU B 1 29 ? -8.693 -27.964 41.478 1.00 24.25 29 GLU A O 1
ATOM 1686 N N . VAL B 1 30 ? -7.507 -26.141 40.911 1.00 18.51 30 VAL A N 1
ATOM 1687 C CA . VAL B 1 30 ? -8.596 -25.235 41.229 1.00 19.75 30 VAL A CA 1
ATOM 1688 C C . VAL B 1 30 ? -9.811 -25.513 40.346 1.00 22.43 30 VAL A C 1
ATOM 1689 O O . VAL B 1 30 ? -10.948 -25.346 40.793 1.00 23.41 30 VAL A O 1
ATOM 1693 N N . MET B 1 31 ? -9.573 -25.959 39.109 1.00 20.89 31 MET A N 1
ATOM 1694 C CA . MET B 1 31 ? -10.661 -26.303 38.193 1.00 22.24 31 MET A CA 1
ATOM 1695 C C . MET B 1 31 ? -11.262 -27.690 38.418 1.00 28.44 31 MET A C 1
ATOM 1696 O O . MET B 1 31 ? -12.309 -28.024 37.854 1.00 29.20 31 MET A O 1
ATOM 1701 N N . GLN B 1 32 ? -10.580 -28.522 39.193 1.00 25.95 32 GLN A N 1
ATOM 1702 C CA . GLN B 1 32 ? -11.040 -29.897 39.393 1.00 30.76 32 GLN A CA 1
ATOM 1703 C C . GLN B 1 32 ? -12.090 -29.983 40.501 1.00 28.07 32 GLN A C 1
ATOM 1704 O O . GLN B 1 32 ? -11.780 -29.751 41.667 1.00 29.21 32 GLN A O 1
ATOM 1710 N N . LYS B 1 33 ? -13.329 -30.307 40.130 1.00 30.31 33 LYS A N 1
ATOM 1711 C CA . LYS B 1 33 ? -14.432 -30.360 41.086 1.00 34.74 33 LYS A CA 1
ATOM 1712 C C . LYS B 1 33 ? -14.128 -31.259 42.276 1.00 35.32 33 LYS A C 1
ATOM 1713 O O . LYS B 1 33 ? -13.818 -32.432 42.106 1.00 39.69 33 LYS A O 1
ATOM 1719 N N . GLY B 1 34 ? -14.214 -30.707 43.481 1.00 36.13 34 GLY A N 1
ATOM 1720 C CA . GLY B 1 34 ? -14.064 -31.516 44.676 1.00 34.95 34 GLY A CA 1
ATOM 1721 C C . GLY B 1 34 ? -12.671 -31.503 45.271 1.00 35.36 34 GLY A C 1
ATOM 1722 O O . GLY B 1 34 ? -12.455 -32.015 46.368 1.00 37.17 34 GLY A O 1
ATOM 1723 N N . SER B 1 35 ? -11.715 -30.934 44.543 1.00 30.91 35 SER A N 1
ATOM 1724 C CA . SER B 1 35 ? -10.347 -30.823 45.048 1.00 27.66 35 SER A CA 1
ATOM 1725 C C . SER B 1 35 ? -10.296 -29.853 46.220 1.00 29.87 35 SER A C 1
ATOM 1726 O O . SER B 1 35 ? -11.216 -29.063 46.412 1.00 26.06 35 SER A O 1
ATOM 1729 N N . LYS B 1 36 ? -9.216 -29.905 46.996 1.00 27.93 36 LYS A N 1
ATOM 1730 C CA . LYS B 1 36 ? -9.049 -28.989 48.121 1.00 30.06 36 LYS A CA 1
ATOM 1731 C C . LYS B 1 36 ? -9.085 -27.529 47.666 1.00 26.71 36 LYS A C 1
ATOM 1732 O O . LYS B 1 36 ? -9.792 -26.713 48.264 1.00 25.01 36 LYS A O 1
ATOM 1738 N N . ALA B 1 37 ? -8.350 -27.203 46.598 1.00 25.20 37 ALA A N 1
ATOM 1739 C CA . ALA B 1 37 ? -8.300 -25.824 46.112 1.00 19.83 37 ALA A CA 1
ATOM 1740 C C . ALA B 1 37 ? -9.654 -25.407 45.573 1.00 20.26 37 ALA A C 1
ATOM 1741 O O . ALA B 1 37 ? -10.112 -24.298 45.834 1.00 19.01 37 ALA A O 1
ATOM 1743 N N . ASN B 1 38 ? -10.291 -26.298 44.818 1.00 19.64 38 ASN A N 1
ATOM 1744 C CA . ASN B 1 38 ? -11.620 -26.012 44.283 1.00 22.69 38 ASN A CA 1
ATOM 1745 C C . ASN B 1 38 ? -12.623 -25.753 45.409 1.00 19.74 38 ASN A C 1
ATOM 1746 O O . ASN B 1 38 ? -13.376 -24.783 45.362 1.00 19.65 38 ASN A O 1
ATOM 1751 N N . GLN B 1 39 ? -12.620 -26.604 46.431 1.00 20.05 39 GLN A N 1
ATOM 1752 C CA . GLN B 1 39 ? -13.534 -26.416 47.560 1.00 19.95 39 GLN A CA 1
ATOM 1753 C C . GLN B 1 39 ? -13.251 -25.103 48.284 1.00 20.50 39 GLN A C 1
ATOM 1754 O O . GLN B 1 39 ? -14.180 -24.419 48.711 1.00 21.12 39 GLN A O 1
ATOM 1760 N N . ARG B 1 40 ? -11.973 -24.767 48.443 1.00 18.52 40 ARG A N 1
ATOM 1761 C CA . ARG B 1 40 ? -11.602 -23.523 49.119 1.00 18.97 40 ARG A CA 1
ATOM 1762 C C . ARG B 1 40 ? -12.115 -22.315 48.353 1.00 17.22 40 ARG A C 1
ATOM 1763 O O . ARG B 1 40 ? -12.729 -21.415 48.924 1.00 19.28 40 ARG A O 1
ATOM 1771 N N . VAL B 1 41 ? -11.893 -22.310 47.040 1.00 16.40 41 VAL A N 1
ATOM 1772 C CA . VAL B 1 41 ? -12.324 -21.180 46.236 1.00 15.07 41 VAL A CA 1
ATOM 1773 C C . VAL B 1 41 ? -13.843 -21.060 46.278 1.00 16.12 41 VAL A C 1
ATOM 1774 O O . VAL B 1 41 ? -14.365 -19.963 46.516 1.00 16.86 41 VAL A O 1
ATOM 1778 N N . LEU B 1 42 ? -14.565 -22.169 46.088 1.00 15.12 42 LEU A N 1
ATOM 1779 C CA . LEU B 1 42 ? -16.028 -22.088 46.055 1.00 16.57 42 LEU A CA 1
ATOM 1780 C C . LEU B 1 42 ? -16.654 -21.809 47.419 1.00 15.42 42 LEU A C 1
ATOM 1781 O O . LEU B 1 42 ? -17.855 -21.555 47.512 1.00 18.89 42 LEU A O 1
ATOM 1786 N N . ASN B 1 43 ? -15.846 -21.902 48.472 1.00 17.03 43 ASN A N 1
ATOM 1787 C CA . ASN B 1 43 ? -16.314 -21.599 49.824 1.00 16.99 43 ASN A CA 1
ATOM 1788 C C . ASN B 1 43 ? -16.063 -20.130 50.205 1.00 15.14 43 ASN A C 1
ATOM 1789 O O . ASN B 1 43 ? -16.482 -19.679 51.268 1.00 17.09 43 ASN A O 1
ATOM 1794 N N . LEU B 1 44 ? -15.416 -19.362 49.322 1.00 15.78 44 LEU A N 1
ATOM 1795 C CA . LEU B 1 44 ? -15.185 -17.958 49.650 1.00 16.96 44 LEU A CA 1
ATOM 1796 C C . LEU B 1 44 ? -16.497 -17.218 49.851 1.00 16.61 44 LEU A C 1
ATOM 1797 O O . LEU B 1 44 ? -17.410 -17.330 49.029 1.00 17.19 44 LEU A O 1
ATOM 1802 N N . ALA B 1 45 ? -16.584 -16.461 50.942 1.00 17.33 45 ALA A N 1
ATOM 1803 C CA . ALA B 1 45 ? -17.687 -15.529 51.129 1.00 18.94 45 ALA A CA 1
ATOM 1804 C C . ALA B 1 45 ? -17.607 -14.443 50.065 1.00 21.56 45 ALA A C 1
ATOM 1805 O O . ALA B 1 45 ? -16.515 -14.059 49.637 1.00 20.53 45 ALA A O 1
ATOM 1807 N N . THR B 1 46 ? -18.753 -13.934 49.643 1.00 19.25 46 THR A N 1
ATOM 1808 C CA . THR B 1 46 ? -18.756 -12.911 48.613 1.00 19.41 46 THR A CA 1
ATOM 1809 C C . THR B 1 46 ? -18.006 -11.662 49.080 1.00 19.25 46 THR A C 1
ATOM 1810 O O . THR B 1 46 ? -18.097 -11.263 50.249 1.00 21.08 46 THR A O 1
ATOM 1814 N N . ASN B 1 47 ? -17.262 -11.067 48.149 1.00 17.56 47 ASN A N 1
ATOM 1815 C CA . ASN B 1 47 ? -16.428 -9.899 48.414 1.00 18.00 47 ASN A CA 1
ATOM 1816 C C . ASN B 1 47 ? -15.291 -10.168 49.382 1.00 20.09 47 ASN A C 1
ATOM 1817 O O . ASN B 1 47 ? -14.898 -9.291 50.137 1.00 25.10 47 ASN A O 1
ATOM 1822 N N . THR B 1 48 ? -14.754 -11.382 49.338 1.00 17.45 48 THR A N 1
ATOM 1823 C CA . THR B 1 48 ? -13.546 -11.686 50.084 1.00 19.50 48 THR A CA 1
ATOM 1824 C C . THR B 1 48 ? -12.487 -12.256 49.153 1.00 19.08 48 THR A C 1
ATOM 1825 O O . THR B 1 48 ? -12.759 -12.617 47.994 1.00 18.40 48 THR A O 1
ATOM 1829 N N . GLU B 1 49 ? -11.269 -12.317 49.661 1.00 19.49 49 GLU A N 1
ATOM 1830 C CA . GLU B 1 49 ? -10.191 -12.925 48.909 1.00 18.99 49 GLU A CA 1
ATOM 1831 C C . GLU B 1 49 ? -9.247 -13.692 49.813 1.00 19.48 49 GLU A C 1
ATOM 1832 O O . GLU B 1 49 ? -9.246 -13.507 51.045 1.00 22.90 49 GLU A O 1
ATOM 1838 N N . PHE B 1 50 ? -8.448 -14.563 49.204 1.00 18.74 50 PHE A N 1
ATOM 1839 C CA . PHE B 1 50 ? -7.533 -15.425 49.954 1.00 18.92 50 PHE A CA 1
ATOM 1840 C C . PHE B 1 50 ? -6.290 -15.639 49.108 1.00 16.62 50 PHE A C 1
ATOM 1841 O O . PHE B 1 50 ? -6.383 -15.934 47.918 1.00 15.96 50 PHE A O 1
ATOM 1849 N N . GLN B 1 51 ? -5.119 -15.461 49.712 1.00 17.14 51 GLN A N 1
ATOM 1850 C CA . GLN B 1 51 ? -3.871 -15.562 48.970 1.00 16.87 51 GLN A CA 1
ATOM 1851 C C . GLN B 1 51 ? -3.143 -16.880 49.219 1.00 17.55 51 GLN A C 1
ATOM 1852 O O . GLN B 1 51 ? -3.024 -17.351 50.359 1.00 21.50 51 GLN A O 1
ATOM 1858 N N . VAL B 1 52 ? -2.651 -17.452 48.124 1.00 16.61 52 VAL A N 1
ATOM 1859 C CA . VAL B 1 52 ? -1.967 -18.739 48.131 1.00 15.52 52 VAL A CA 1
ATOM 1860 C C . VAL B 1 52 ? -0.577 -18.583 47.527 1.00 16.06 52 VAL A C 1
ATOM 1861 O O . VAL B 1 52 ? -0.451 -18.212 46.366 1.00 16.58 52 VAL A O 1
ATOM 1865 N N . PRO B 1 53 ? 0.478 -18.865 48.296 1.00 14.62 53 PRO A N 1
ATOM 1866 C CA . PRO B 1 53 ? 1.840 -18.761 47.741 1.00 16.17 53 PRO A CA 1
ATOM 1867 C C . PRO B 1 53 ? 2.185 -19.923 46.808 1.00 17.12 53 PRO A C 1
ATOM 1868 O O . PRO B 1 53 ? 1.849 -21.070 47.109 1.00 18.29 53 PRO A O 1
ATOM 1872 N N . LEU B 1 54 ? 2.832 -19.630 45.682 1.00 15.14 54 LEU A N 1
ATOM 1873 C CA . LEU B 1 54 ? 3.127 -20.672 44.698 1.00 15.97 54 LEU A CA 1
ATOM 1874 C C . LEU B 1 54 ? 4.613 -20.811 44.368 1.00 19.57 54 LEU A C 1
ATOM 1875 O O . LEU B 1 54 ? 4.971 -21.495 43.413 1.00 19.60 54 LEU A O 1
ATOM 1880 N N . GLY B 1 55 ? 5.473 -20.118 45.111 1.00 17.99 55 GLY A N 1
ATOM 1881 C CA . GLY B 1 55 ? 6.908 -20.187 44.885 1.00 18.51 55 GLY A CA 1
ATOM 1882 C C . GLY B 1 55 ? 7.383 -19.242 43.798 1.00 17.14 55 GLY A C 1
ATOM 1883 O O . GLY B 1 55 ? 6.578 -18.777 42.978 1.00 17.51 55 GLY A O 1
ATOM 1884 N N . HIS B 1 56 ? 8.685 -18.970 43.790 1.00 19.66 56 HIS A N 1
ATOM 1885 C CA . HIS B 1 56 ? 9.340 -18.148 42.770 1.00 19.33 56 HIS A CA 1
ATOM 1886 C C . HIS B 1 56 ? 8.703 -16.777 42.574 1.00 20.80 56 HIS A C 1
ATOM 1887 O O . HIS B 1 56 ? 8.762 -16.206 41.472 1.00 22.96 56 HIS A O 1
ATOM 1894 N N . GLY B 1 57 ? 8.107 -16.249 43.643 1.00 19.17 57 GLY A N 1
ATOM 1895 C CA . GLY B 1 57 ? 7.477 -14.942 43.612 1.00 18.60 57 GLY A CA 1
ATOM 1896 C C . GLY B 1 57 ? 6.052 -14.943 43.080 1.00 19.01 57 GLY A C 1
ATOM 1897 O O . GLY B 1 57 ? 5.405 -13.896 43.032 1.00 21.60 57 GLY A O 1
ATOM 1898 N N . ILE B 1 58 ? 5.562 -16.119 42.689 1.00 16.73 58 ILE A N 1
ATOM 1899 C CA . ILE B 1 58 ? 4.204 -16.304 42.178 1.00 16.84 58 ILE A CA 1
ATOM 1900 C C . ILE B 1 58 ? 3.211 -16.516 43.331 1.00 14.94 58 ILE A C 1
ATOM 1901 O O . ILE B 1 58 ? 3.520 -17.203 44.304 1.00 16.94 58 ILE A O 1
ATOM 1906 N N . PHE B 1 59 ? 2.033 -15.903 43.249 1.00 15.22 59 PHE A N 1
ATOM 1907 C CA . PHE B 1 59 ? 0.995 -16.164 44.238 1.00 15.28 59 PHE A CA 1
ATOM 1908 C C . PHE B 1 59 ? -0.380 -16.016 43.615 1.00 15.52 59 PHE A C 1
ATOM 1909 O O . PHE B 1 59 ? -0.535 -15.362 42.594 1.00 15.70 59 PHE A O 1
ATOM 1917 N N . SER B 1 60 ? -1.365 -16.688 44.188 1.00 14.91 60 SER A N 1
ATOM 1918 C CA . SER B 1 60 ? -2.725 -16.587 43.688 1.00 14.54 60 SER A CA 1
ATOM 1919 C C . SER B 1 60 ? -3.601 -15.786 44.627 1.00 14.34 60 SER A C 1
ATOM 1920 O O . SER B 1 60 ? -3.520 -15.949 45.844 1.00 16.65 60 SER A O 1
ATOM 1923 N N . ILE B 1 61 ? -4.419 -14.901 44.058 1.00 13.87 61 ILE A N 1
ATOM 1924 C CA . ILE B 1 61 ? -5.445 -14.202 44.823 1.00 15.17 61 ILE A CA 1
ATOM 1925 C C . ILE B 1 61 ? -6.783 -14.811 44.436 1.00 13.50 61 ILE A C 1
ATOM 1926 O O . ILE B 1 61 ? -7.324 -14.529 43.353 1.00 14.16 61 ILE A O 1
ATOM 1931 N N . GLU B 1 62 ? -7.304 -15.674 45.297 1.00 13.57 62 GLU A N 1
ATOM 1932 C CA . GLU B 1 62 ? -8.602 -16.317 45.084 1.00 14.74 62 GLU A CA 1
ATOM 1933 C C . GLU B 1 62 ? -9.674 -15.351 45.538 1.00 15.18 62 GLU A C 1
ATOM 1934 O O . GLU B 1 62 ? -9.535 -14.709 46.576 1.00 16.52 62 GLU A O 1
ATOM 1940 N N . GLN B 1 63 ? -10.725 -15.196 44.741 1.00 12.64 63 GLN A N 1
ATOM 1941 C CA . GLN B 1 63 ? -11.703 -14.163 45.033 1.00 14.98 63 GLN A CA 1
ATOM 1942 C C . GLN B 1 63 ? -13.093 -14.535 44.570 1.00 16.25 63 GLN A C 1
ATOM 1943 O O . GLN B 1 63 ? -13.260 -15.345 43.669 1.00 15.33 63 GLN A O 1
ATOM 1949 N N . SER B 1 64 ? -14.086 -13.939 45.215 1.00 15.04 64 SER A N 1
ATOM 1950 C CA . SER B 1 64 ? -15.464 -14.066 44.791 1.00 13.74 64 SER A CA 1
ATOM 1951 C C . SER B 1 64 ? -16.152 -12.728 44.904 1.00 15.88 64 SER A C 1
ATOM 1952 O O . SER B 1 64 ? -15.949 -11.998 45.864 1.00 16.80 64 SER A O 1
ATOM 1955 N N . TYR B 1 65 ? -16.959 -12.396 43.904 1.00 14.91 65 TYR A N 1
ATOM 1956 C CA . TYR B 1 65 ? -17.704 -11.154 43.928 1.00 16.92 65 TYR A CA 1
ATOM 1957 C C . TYR B 1 65 ? -18.791 -11.200 42.874 1.00 16.98 65 TYR A C 1
ATOM 1958 O O . TYR B 1 65 ? -18.788 -12.100 42.036 1.00 17.75 65 TYR A O 1
ATOM 1967 N N . CYS B 1 66 ? -19.720 -10.252 42.941 1.00 18.53 66 CYS A N 1
ATOM 1968 C CA . CYS B 1 66 ? -20.737 -10.082 41.908 1.00 19.99 66 CYS A CA 1
ATOM 1969 C C . CYS B 1 66 ? -20.295 -9.098 40.836 1.00 22.98 66 CYS A C 1
ATOM 1970 O O . CYS B 1 66 ? -19.476 -8.214 41.076 1.00 19.86 66 CYS A O 1
ATOM 1973 N N . LEU B 1 67 ? -20.849 -9.253 39.641 1.00 21.27 67 LEU A N 1
ATOM 1974 C CA . LEU B 1 67 ? -20.528 -8.328 38.566 1.00 18.63 67 LEU A CA 1
ATOM 1975 C C . LEU B 1 67 ? -21.175 -6.973 38.838 1.00 19.43 67 LEU A C 1
ATOM 1976 O O . LEU B 1 67 ? -22.269 -6.901 39.417 1.00 24.54 67 LEU A O 1
ATOM 1981 N N . GLU B 1 68 ? -20.497 -5.904 38.418 1.00 21.70 68 GLU A N 1
ATOM 1982 C CA . GLU B 1 68 ? -20.894 -4.537 38.759 1.00 22.51 68 GLU A CA 1
ATOM 1983 C C . GLU B 1 68 ? -21.293 -3.628 37.596 1.00 23.32 68 GLU A C 1
ATOM 1984 O O . GLU B 1 68 ? -22.191 -2.810 37.734 1.00 28.28 68 GLU A O 1
ATOM 1990 N N . HIS B 1 69 ? -20.592 -3.753 36.471 1.00 23.84 69 HIS A N 1
ATOM 1991 C CA . HIS B 1 69 ? -20.658 -2.763 35.401 1.00 25.17 69 HIS A CA 1
ATOM 1992 C C . HIS B 1 69 ? -21.293 -3.299 34.126 1.00 25.63 69 HIS A C 1
ATOM 1993 O O . HIS B 1 69 ? -20.880 -4.342 33.618 1.00 23.83 69 HIS A O 1
ATOM 2000 N N . ALA B 1 70 ? -22.275 -2.575 33.595 1.00 27.16 70 ALA A N 1
ATOM 2001 C CA . ALA B 1 70 ? -22.826 -2.917 32.288 1.00 26.67 70 ALA A CA 1
ATOM 2002 C C . ALA B 1 70 ? -21.750 -2.747 31.220 1.00 27.72 70 ALA A C 1
ATOM 2003 O O . ALA B 1 70 ? -21.011 -1.763 31.232 1.00 30.46 70 ALA A O 1
ATOM 2005 N N . LYS B 1 71 ? -21.679 -3.683 30.279 1.00 26.83 71 LYS A N 1
ATOM 2006 C CA . LYS B 1 71 ? -20.648 -3.600 29.246 1.00 33.81 71 LYS A CA 1
ATOM 2007 C C . LYS B 1 71 ? -20.840 -2.357 28.387 1.00 31.40 71 LYS A C 1
ATOM 2008 O O . LYS B 1 71 ? -19.868 -1.763 27.927 1.00 34.04 71 LYS A O 1
ATOM 2014 N N . GLU B 1 72 ? -22.095 -1.970 28.172 1.00 30.73 72 GLU A N 1
ATOM 2015 C CA . GLU B 1 72 ? -22.404 -0.759 27.428 1.00 35.23 72 GLU A CA 1
ATOM 2016 C C . GLU B 1 72 ? -22.492 0.433 28.379 1.00 42.00 72 GLU A C 1
ATOM 2017 O O . GLU B 1 72 ? -23.532 1.078 28.486 1.00 51.25 72 GLU A O 1
ATOM 2023 N N . SER B 1 73 ? -21.398 0.713 29.080 1.00 36.02 73 SER A N 1
ATOM 2024 C CA . SER B 1 73 ? -21.356 1.844 29.998 1.00 40.17 73 SER A CA 1
ATOM 2025 C C . SER B 1 73 ? -19.956 2.429 30.018 1.00 38.08 73 SER A C 1
ATOM 2026 O O . SER B 1 73 ? -19.051 1.884 29.407 1.00 33.69 73 SER A O 1
ATOM 2029 N N . GLU B 1 74 ? -19.791 3.551 30.712 1.00 38.66 74 GLU A N 1
ATOM 2030 C CA . GLU B 1 74 ? -18.493 4.200 30.852 1.00 39.60 74 GLU A CA 1
ATOM 2031 C C . GLU B 1 74 ? -17.845 3.815 32.180 1.00 37.33 74 GLU A C 1
ATOM 2032 O O . GLU B 1 74 ? -16.868 4.427 32.609 1.00 38.27 74 GLU A O 1
ATOM 2038 N N . LYS B 1 75 ? -18.400 2.810 32.848 1.00 31.98 75 LYS A N 1
ATOM 2039 C CA . LYS B 1 75 ? -17.895 2.421 34.158 1.00 29.76 75 LYS A CA 1
ATOM 2040 C C . LYS B 1 75 ? -16.770 1.381 34.093 1.00 29.97 75 LYS A C 1
ATOM 2041 O O . LYS B 1 75 ? -16.376 0.927 33.012 1.00 29.64 75 LYS A O 1
ATOM 2047 N N . GLY B 1 76 ? -16.260 1.006 35.261 1.00 27.63 76 GLY A N 1
ATOM 2048 C CA . GLY B 1 76 ? -15.167 0.053 35.338 1.00 24.90 76 GLY A CA 1
ATOM 2049 C C . GLY B 1 76 ? -13.839 0.655 35.766 1.00 21.80 76 GLY A C 1
ATOM 2050 O O . GLY B 1 76 ? -13.546 1.832 35.506 1.00 26.22 76 GLY A O 1
ATOM 2051 N N . PHE B 1 77 ? -13.049 -0.169 36.446 1.00 21.64 77 PHE A N 1
ATOM 2052 C CA . PHE B 1 77 ? -11.748 0.233 36.966 1.00 23.92 77 PHE A CA 1
ATOM 2053 C C . PHE B 1 77 ? -10.659 -0.247 36.006 1.00 20.01 77 PHE A C 1
ATOM 2054 O O . PHE B 1 77 ? -10.334 -1.432 35.973 1.00 19.16 77 PHE A O 1
ATOM 2062 N N . PHE B 1 78 ? -10.128 0.674 35.204 1.00 20.41 78 PHE A N 1
ATOM 2063 C CA . PHE B 1 78 ? -9.127 0.310 34.197 1.00 17.59 78 PHE A CA 1
ATOM 2064 C C . PHE B 1 78 ? -7.727 0.448 34.784 1.00 13.95 78 PHE A C 1
ATOM 2065 O O . PHE B 1 78 ? -7.360 1.511 35.272 1.00 18.37 78 PHE A O 1
ATOM 2073 N N . GLU B 1 79 ? -6.966 -0.640 34.738 1.00 16.29 79 GLU A N 1
ATOM 2074 C CA . GLU B 1 79 ? -5.684 -0.726 35.427 1.00 16.33 79 GLU A CA 1
ATOM 2075 C C . GLU B 1 79 ? -4.632 -1.489 34.619 1.00 15.39 79 GLU A C 1
ATOM 2076 O O . GLU B 1 79 ? -4.957 -2.290 33.743 1.00 14.96 79 GLU A O 1
ATOM 2082 N N . SER B 1 80 ? -3.367 -1.240 34.928 1.00 15.80 80 SER A N 1
ATOM 2083 C CA . SER B 1 80 ? -2.289 -2.092 34.446 1.00 16.31 80 SER A CA 1
ATOM 2084 C C . SER B 1 80 ? -1.220 -2.205 35.526 1.00 15.24 80 SER A C 1
ATOM 2085 O O . SER B 1 80 ? -1.228 -1.464 36.511 1.00 17.66 80 SER A O 1
ATOM 2088 N N . HIS B 1 81 ? -0.306 -3.150 35.329 1.00 15.13 81 HIS A N 1
ATOM 2089 C CA . HIS B 1 81 ? 0.725 -3.463 36.316 1.00 15.55 81 HIS A CA 1
ATOM 2090 C C . HIS B 1 81 ? 2.109 -3.402 35.701 1.00 15.97 81 HIS A C 1
ATOM 2091 O O . HIS B 1 81 ? 2.240 -3.354 34.469 1.00 16.83 81 HIS A O 1
ATOM 2098 N N . LYS B 1 82 ? 3.138 -3.422 36.550 1.00 17.85 82 LYS A N 1
ATOM 2099 C CA . LYS B 1 82 ? 4.508 -3.505 36.069 1.00 15.43 82 LYS A CA 1
ATOM 2100 C C . LYS B 1 82 ? 5.245 -4.735 36.609 1.00 20.01 82 LYS A C 1
ATOM 2101 O O . LYS B 1 82 ? 5.879 -5.454 35.844 1.00 21.56 82 LYS A O 1
ATOM 2107 N N . LYS B 1 83 ? 5.167 -4.983 37.915 1.00 19.32 83 LYS A N 1
ATOM 2108 C CA . LYS B 1 83 ? 5.927 -6.084 38.492 1.00 19.32 83 LYS A CA 1
ATOM 2109 C C . LYS B 1 83 ? 5.380 -7.440 38.068 1.00 17.55 83 LYS A C 1
ATOM 2110 O O . LYS B 1 83 ? 6.148 -8.394 37.868 1.00 19.99 83 LYS A O 1
ATOM 2116 N N . TYR B 1 84 ? 4.062 -7.517 37.917 1.00 14.81 84 TYR A N 1
ATOM 2117 C CA . TYR B 1 84 ? 3.412 -8.799 37.734 1.00 13.68 84 TYR A CA 1
ATOM 2118 C C . TYR B 1 84 ? 2.624 -8.891 36.457 1.00 14.98 84 TYR A C 1
ATOM 2119 O O . TYR B 1 84 ? 2.092 -7.898 35.954 1.00 16.13 84 TYR A O 1
ATOM 2128 N N . VAL B 1 85 ? 2.564 -10.119 35.965 1.00 13.05 85 VAL A N 1
ATOM 2129 C CA . VAL B 1 85 ? 1.641 -10.550 34.932 1.00 14.32 85 VAL A CA 1
ATOM 2130 C C . VAL B 1 85 ? 0.431 -11.199 35.615 1.00 15.34 85 VAL A C 1
ATOM 2131 O O . VAL B 1 85 ? 0.609 -11.964 36.571 1.00 15.05 85 VAL A O 1
ATOM 2135 N N . ASP B 1 86 ? -0.778 -10.870 35.170 1.00 12.38 86 ASP A N 1
ATOM 2136 C CA . ASP B 1 86 ? -2.012 -11.486 35.668 1.00 12.68 86 ASP A CA 1
ATOM 2137 C C . ASP B 1 86 ? -2.345 -12.743 34.894 1.00 15.44 86 ASP A C 1
ATOM 2138 O O . ASP B 1 86 ? -2.387 -12.719 33.658 1.00 15.33 86 ASP A O 1
ATOM 2143 N N . PHE B 1 87 ? -2.643 -13.816 35.610 1.00 12.96 87 PHE A N 1
ATOM 2144 C CA . PHE B 1 87 ? -3.289 -14.998 35.039 1.00 13.32 87 PHE A CA 1
ATOM 2145 C C . PHE B 1 87 ? -4.670 -15.072 35.654 1.00 13.91 87 PHE A C 1
ATOM 2146 O O . PHE B 1 87 ? -4.812 -15.484 36.807 1.00 15.97 87 PHE A O 1
ATOM 2154 N N . GLN B 1 88 ? -5.687 -14.652 34.908 1.00 12.90 88 GLN A N 1
ATOM 2155 C CA . GLN B 1 88 ? -7.033 -14.611 35.449 1.00 13.20 88 GLN A CA 1
ATOM 2156 C C . GLN B 1 88 ? -7.810 -15.844 35.018 1.00 14.03 88 GLN A C 1
ATOM 2157 O O . GLN B 1 88 ? -8.069 -16.046 33.833 1.00 16.37 88 GLN A O 1
ATOM 2163 N N . LEU B 1 89 ? -8.160 -16.669 35.995 1.00 12.11 89 LEU A N 1
ATOM 2164 C CA . LEU B 1 89 ? -8.842 -17.934 35.735 1.00 13.70 89 LEU A CA 1
ATOM 2165 C C . LEU B 1 89 ? -10.240 -17.898 36.347 1.00 15.08 89 LEU A C 1
ATOM 2166 O O . LEU B 1 89 ? -10.389 -17.733 37.555 1.00 14.50 89 LEU A O 1
ATOM 2171 N N . ILE B 1 90 ? -11.274 -18.057 35.532 1.00 13.38 90 ILE A N 1
ATOM 2172 C CA . ILE B 1 90 ? -12.628 -18.099 36.064 1.00 15.15 90 ILE A CA 1
ATOM 2173 C C . ILE B 1 90 ? -12.934 -19.528 36.498 1.00 15.02 90 ILE A C 1
ATOM 2174 O O . ILE B 1 90 ? -12.794 -20.466 35.715 1.00 15.59 90 ILE A O 1
ATOM 2179 N N . VAL B 1 91 ? -13.292 -19.703 37.770 1.00 14.97 91 VAL A N 1
ATOM 2180 C CA . VAL B 1 91 ? -13.557 -21.025 38.311 1.00 15.63 91 VAL A CA 1
ATOM 2181 C C . VAL B 1 91 ? -15.038 -21.381 38.251 1.00 16.43 91 VAL A C 1
ATOM 2182 O O . VAL B 1 91 ? -15.407 -22.528 37.990 1.00 19.25 91 VAL A O 1
ATOM 2186 N N . LYS B 1 92 ? -15.890 -20.394 38.499 1.00 15.90 92 LYS A N 1
ATOM 2187 C CA . LYS B 1 92 ? -17.331 -20.607 38.379 1.00 16.86 92 LYS A CA 1
ATOM 2188 C C . LYS B 1 92 ? -17.996 -19.299 37.997 1.00 21.21 92 LYS A C 1
ATOM 2189 O O . LYS B 1 92 ? -17.671 -18.254 38.551 1.00 17.98 92 LYS A O 1
ATOM 2195 N N . GLY B 1 93 ? -18.916 -19.356 37.033 1.00 19.68 93 GLY A N 1
ATOM 2196 C CA . GLY B 1 93 ? -19.600 -18.161 36.581 1.00 19.57 93 GLY A CA 1
ATOM 2197 C C . GLY B 1 93 ? -19.058 -17.633 35.267 1.00 17.68 93 GLY A C 1
ATOM 2198 O O . GLY B 1 93 ? -18.344 -18.323 34.547 1.00 18.78 93 GLY A O 1
ATOM 2199 N N . VAL B 1 94 ? -19.425 -16.403 34.942 1.00 17.36 94 VAL A N 1
ATOM 2200 C CA . VAL B 1 94 ? -18.960 -15.750 33.729 1.00 17.11 94 VAL A CA 1
ATOM 2201 C C . VAL B 1 94 ? -18.581 -14.321 34.098 1.00 15.49 94 VAL A C 1
ATOM 2202 O O . VAL B 1 94 ? -19.305 -13.679 34.869 1.00 17.57 94 VAL A O 1
ATOM 2206 N N . GLU B 1 95 ? -17.459 -13.826 33.564 1.00 13.88 95 GLU A N 1
ATOM 2207 C CA . GLU B 1 95 ? -17.062 -12.441 33.793 1.00 13.53 95 GLU A CA 1
ATOM 2208 C C . GLU B 1 95 ? -16.692 -11.759 32.492 1.00 16.15 95 GLU A C 1
ATOM 2209 O O . GLU B 1 95 ? -16.046 -12.363 31.642 1.00 16.85 95 GLU A O 1
ATOM 2215 N N . GLY B 1 96 ? -17.103 -10.504 32.356 1.00 16.79 96 GLY A N 1
ATOM 2216 C CA . GLY B 1 96 ? -16.681 -9.682 31.236 1.00 17.26 96 GLY A CA 1
ATOM 2217 C C . GLY B 1 96 ? -15.443 -8.878 31.602 1.00 16.92 96 GLY A C 1
ATOM 2218 O O . GLY B 1 96 ? -15.386 -8.264 32.674 1.00 16.69 96 GLY A O 1
ATOM 2219 N N . ALA B 1 97 ? -14.451 -8.888 30.708 1.00 15.83 97 ALA A N 1
ATOM 2220 C CA . ALA B 1 97 ? -13.247 -8.090 30.871 1.00 16.19 97 ALA A CA 1
ATOM 2221 C C . ALA B 1 97 ? -13.053 -7.207 29.663 1.00 15.00 97 ALA A C 1
ATOM 2222 O O . ALA B 1 97 ? -13.241 -7.648 28.541 1.00 18.46 97 ALA A O 1
ATOM 2224 N N . LYS B 1 98 ? -12.697 -5.952 29.887 1.00 15.04 98 LYS A N 1
ATOM 2225 C CA . LYS B 1 98 ? -12.319 -5.086 28.779 1.00 14.79 98 LYS A CA 1
ATOM 2226 C C . LYS B 1 98 ? -10.811 -4.946 28.762 1.00 15.83 98 LYS A C 1
ATOM 2227 O O . LYS B 1 98 ? -10.171 -4.910 29.818 1.00 17.31 98 LYS A O 1
ATOM 2233 N N . ALA B 1 99 ? -10.237 -4.905 27.565 1.00 17.68 99 ALA A N 1
ATOM 2234 C CA . ALA B 1 99 ? -8.795 -4.796 27.424 1.00 16.64 99 ALA A CA 1
ATOM 2235 C C . ALA B 1 99 ? -8.424 -3.828 26.316 1.00 14.98 99 ALA A C 1
ATOM 2236 O O . ALA B 1 99 ? -9.016 -3.828 25.231 1.00 18.60 99 ALA A O 1
ATOM 2238 N N . VAL B 1 100 ? -7.444 -2.981 26.606 1.00 15.77 100 VAL A N 1
ATOM 2239 C CA . VAL B 1 100 ? -6.946 -2.028 25.632 1.00 19.01 100 VAL A CA 1
ATOM 2240 C C . VAL B 1 100 ? -5.458 -1.797 25.893 1.00 18.85 100 VAL A C 1
ATOM 2241 O O . VAL B 1 100 ? -5.004 -1.940 27.020 1.00 17.97 100 VAL A O 1
ATOM 2245 N N . GLY B 1 101 ? -4.695 -1.464 24.861 1.00 21.82 101 GLY A N 1
ATOM 2246 C CA . GLY B 1 101 ? -3.282 -1.195 25.047 1.00 19.53 101 GLY A CA 1
ATOM 2247 C C . GLY B 1 101 ? -3.057 0.052 25.891 1.00 19.52 101 GLY A C 1
ATOM 2248 O O . GLY B 1 101 ? -3.794 1.025 25.765 1.00 21.32 101 GLY A O 1
ATOM 2249 N N . ILE B 1 102 ? -2.037 0.029 26.743 1.00 18.37 102 ILE A N 1
ATOM 2250 C CA . ILE B 1 102 ? -1.797 1.166 27.624 1.00 22.43 102 ILE A CA 1
ATOM 2251 C C . ILE B 1 102 ? -1.476 2.447 26.840 1.00 28.12 102 ILE A C 1
ATOM 2252 O O . ILE B 1 102 ? -1.741 3.545 27.324 1.00 27.97 102 ILE A O 1
ATOM 2257 N N . ASN B 1 103 ? -0.935 2.327 25.628 1.00 22.93 103 ASN A N 1
ATOM 2258 C CA . ASN B 1 103 ? -0.640 3.525 24.843 1.00 29.87 103 ASN A CA 1
ATOM 2259 C C . ASN B 1 103 ? -1.887 4.158 24.210 1.00 29.31 103 ASN A C 1
ATOM 2260 O O . ASN B 1 103 ? -1.808 5.230 23.608 1.00 36.57 103 ASN A O 1
ATOM 2265 N N . GLN B 1 104 ? -3.028 3.485 24.329 1.00 25.99 104 GLN A N 1
ATOM 2266 C CA . GLN B 1 104 ? -4.294 4.019 23.842 1.00 31.73 104 GLN A CA 1
ATOM 2267 C C . GLN B 1 104 ? -5.126 4.568 24.999 1.00 29.71 104 GLN A C 1
ATOM 2268 O O . GLN B 1 104 ? -6.177 5.175 24.787 1.00 38.15 104 GLN A O 1
ATOM 2274 N N . ALA B 1 105 ? -4.632 4.389 26.220 1.00 26.13 105 ALA A N 1
ATOM 2275 C CA . ALA B 1 105 ? -5.382 4.789 27.403 1.00 23.98 105 ALA A CA 1
ATOM 2276 C C . ALA B 1 105 ? -4.784 6.035 28.048 1.00 26.83 105 ALA A C 1
ATOM 2277 O O . ALA B 1 105 ? -3.618 6.359 27.833 1.00 38.11 105 ALA A O 1
ATOM 2279 N N . VAL B 1 106 ? -5.608 6.758 28.796 1.00 25.40 106 VAL A N 1
ATOM 2280 C CA . VAL B 1 106 ? -5.157 7.966 29.476 1.00 24.78 106 VAL A CA 1
ATOM 2281 C C . VAL B 1 106 ? -4.893 7.690 30.955 1.00 23.19 106 VAL A C 1
ATOM 2282 O O . VAL B 1 106 ? -5.776 7.202 31.663 1.00 25.62 106 VAL A O 1
ATOM 2286 N N . ILE B 1 107 ? -3.681 7.981 31.417 1.00 24.29 107 ILE A N 1
ATOM 2287 C CA . ILE B 1 107 ? -3.346 7.755 32.826 1.00 24.22 107 ILE A CA 1
ATOM 2288 C C . ILE B 1 107 ? -4.071 8.738 33.744 1.00 25.51 107 ILE A C 1
ATOM 2289 O O . ILE B 1 107 ? -4.005 9.951 33.557 1.00 27.63 107 ILE A O 1
ATOM 2294 N N . LYS B 1 108 ? -4.738 8.183 34.750 1.00 25.91 108 LYS A N 1
ATOM 2295 C CA . LYS B 1 108 ? -5.452 8.922 35.783 1.00 26.37 108 LYS A CA 1
ATOM 2296 C C . LYS B 1 108 ? -4.604 8.991 37.051 1.00 27.77 108 LYS A C 1
ATOM 2297 O O . LYS B 1 108 ? -4.412 10.060 37.643 1.00 31.31 108 LYS A O 1
ATOM 2303 N N . ASN B 1 109 ? -4.122 7.830 37.486 1.00 26.30 109 ASN A N 1
ATOM 2304 C CA . ASN B 1 109 ? -3.197 7.769 38.611 1.00 27.49 109 ASN A CA 1
ATOM 2305 C C . ASN B 1 109 ? -1.921 7.079 38.175 1.00 26.38 109 ASN A C 1
ATOM 2306 O O . ASN B 1 109 ? -1.958 5.916 37.768 1.00 24.24 109 ASN A O 1
ATOM 2311 N N . PRO B 1 110 ? -0.788 7.789 38.241 1.00 28.25 110 PRO A N 1
ATOM 2312 C CA . PRO B 1 110 ? 0.490 7.212 37.826 1.00 27.74 110 PRO A CA 1
ATOM 2313 C C . PRO B 1 110 ? 0.868 6.011 38.673 1.00 26.45 110 PRO A C 1
ATOM 2314 O O . PRO B 1 110 ? 0.290 5.801 39.749 1.00 27.01 110 PRO A O 1
ATOM 2318 N N . TYR B 1 111 ? 1.840 5.246 38.191 1.00 25.62 111 TYR A N 1
ATOM 2319 C CA . TYR B 1 111 ? 2.253 4.012 38.849 1.00 24.38 111 TYR A CA 1
ATOM 2320 C C . TYR B 1 111 ? 2.498 4.163 40.356 1.00 25.68 111 TYR A C 1
ATOM 2321 O O . TYR B 1 111 ? 3.245 5.032 40.802 1.00 27.95 111 TYR A O 1
ATOM 2330 N N . ASP B 1 112 ? 1.840 3.290 41.113 1.00 24.61 112 ASP A N 1
ATOM 2331 C CA . ASP B 1 112 ? 1.966 3.155 42.554 1.00 28.75 112 ASP A CA 1
ATOM 2332 C C . ASP B 1 112 ? 2.698 1.842 42.796 1.00 27.03 112 ASP A C 1
ATOM 2333 O O . ASP B 1 112 ? 2.147 0.771 42.538 1.00 24.74 112 ASP A O 1
ATOM 2338 N N . GLU B 1 113 ? 3.953 1.930 43.227 1.00 25.86 113 GLU A N 1
ATOM 2339 C CA . GLU B 1 113 ? 4.781 0.732 43.325 1.00 26.23 113 GLU A CA 1
ATOM 2340 C C . GLU B 1 113 ? 4.282 -0.242 44.382 1.00 26.26 113 GLU A C 1
ATOM 2341 O O . GLU B 1 113 ? 4.282 -1.446 44.139 1.00 27.85 113 GLU A O 1
ATOM 2347 N N . LYS B 1 114 ? 3.822 0.266 45.527 1.00 25.95 114 LYS A N 1
ATOM 2348 C CA . LYS B 1 114 ? 3.348 -0.605 46.602 1.00 27.17 114 LYS A CA 1
ATOM 2349 C C . LYS B 1 114 ? 2.158 -1.454 46.135 1.00 29.00 114 LYS A C 1
ATOM 2350 O O . LYS B 1 114 ? 2.036 -2.620 46.511 1.00 28.84 114 LYS A O 1
ATOM 2356 N N . ARG B 1 115 ? 1.307 -0.877 45.291 1.00 27.82 115 ARG A N 1
ATOM 2357 C CA . ARG B 1 115 ? 0.102 -1.558 44.823 1.00 24.45 115 ARG A CA 1
ATOM 2358 C C . ARG B 1 115 ? 0.307 -2.150 43.435 1.00 21.08 115 ARG A C 1
ATOM 2359 O O . ARG B 1 115 ? -0.569 -2.837 42.916 1.00 22.33 115 ARG A O 1
ATOM 2367 N N . ASP B 1 116 ? 1.483 -1.897 42.866 1.00 20.66 116 ASP A N 1
ATOM 2368 C CA . ASP B 1 116 ? 1.827 -2.329 41.507 1.00 19.46 116 ASP A CA 1
ATOM 2369 C C . ASP B 1 116 ? 0.713 -1.994 40.512 1.00 19.01 116 ASP A C 1
ATOM 2370 O O . ASP B 1 116 ? 0.240 -2.855 39.760 1.00 18.23 116 ASP A O 1
ATOM 2375 N N . LEU B 1 117 ? 0.348 -0.718 40.474 1.00 19.58 117 LEU A N 1
ATOM 2376 C CA . LEU B 1 117 ? -0.885 -0.310 39.829 1.00 20.92 117 LEU A CA 1
ATOM 2377 C C . LEU B 1 117 ? -0.759 1.036 39.130 1.00 19.90 117 LEU A C 1
ATOM 2378 O O . LEU B 1 117 ? -0.275 1.992 39.733 1.00 21.25 117 LEU A O 1
ATOM 2383 N N . ILE B 1 118 ? -1.198 1.087 37.869 1.00 19.47 118 ILE A N 1
ATOM 2384 C CA . ILE B 1 118 ? -1.507 2.335 37.158 1.00 21.18 118 ILE A CA 1
ATOM 2385 C C . ILE B 1 118 ? -3.010 2.354 36.911 1.00 17.29 118 ILE A C 1
ATOM 2386 O O . ILE B 1 118 ? -3.581 1.331 36.545 1.00 15.88 118 ILE A O 1
ATOM 2391 N N . VAL B 1 119 ? -3.658 3.492 37.134 1.00 19.76 119 VAL A N 1
ATOM 2392 C CA . VAL B 1 119 ? -5.091 3.597 36.886 1.00 19.72 119 VAL A CA 1
ATOM 2393 C C . VAL B 1 119 ? -5.337 4.491 35.680 1.00 20.38 119 VAL A C 1
ATOM 2394 O O . VAL B 1 119 ? -4.715 5.544 35.576 1.00 21.91 119 VAL A O 1
ATOM 2398 N N . TYR B 1 120 ? -6.240 4.066 34.796 1.00 20.16 120 TYR A N 1
ATOM 2399 C CA . TYR B 1 120 ? -6.563 4.806 33.577 1.00 21.75 120 TYR A CA 1
ATOM 2400 C C . TYR B 1 120 ? -7.994 5.322 33.566 1.00 22.23 120 TYR A C 1
ATOM 2401 O O . TYR B 1 120 ? -8.855 4.791 34.265 1.00 24.23 120 TYR A O 1
ATOM 2410 N N . GLU B 1 121 ? -8.249 6.342 32.750 1.00 22.79 121 GLU A N 1
ATOM 2411 C CA . GLU B 1 121 ? -9.621 6.736 32.438 1.00 24.44 121 GLU A CA 1
ATOM 2412 C C . GLU B 1 121 ? -10.255 5.587 31.658 1.00 24.34 121 GLU A C 1
ATOM 2413 O O . GLU B 1 121 ? -9.559 4.856 30.965 1.00 23.69 121 GLU A O 1
ATOM 2419 N N . PRO B 1 122 ? -11.574 5.408 31.788 1.00 26.55 122 PRO A N 1
ATOM 2420 C CA . PRO B 1 122 ? -12.229 4.300 31.088 1.00 25.73 122 PRO A CA 1
ATOM 2421 C C . PRO B 1 122 ? -12.153 4.405 29.560 1.00 25.37 122 PRO A C 1
ATOM 2422 O O . PRO B 1 122 ? -12.163 5.508 28.984 1.00 29.33 122 PRO A O 1
ATOM 2426 N N . VAL B 1 123 ? -12.022 3.246 28.923 1.00 28.81 123 VAL A N 1
ATOM 2427 C CA . VAL B 1 123 ? -12.171 3.110 27.475 1.00 30.90 123 VAL A CA 1
ATOM 2428 C C . VAL B 1 123 ? -13.346 2.160 27.191 1.00 32.75 123 VAL A C 1
ATOM 2429 O O . VAL B 1 123 ? -13.151 0.953 27.091 1.00 32.78 123 VAL A O 1
ATOM 2433 N N . SER B 1 124 ? -14.561 2.690 27.083 1.00 37.65 124 SER A N 1
ATOM 2434 C CA . SER B 1 124 ? -15.748 1.830 27.020 1.00 40.54 124 SER A CA 1
ATOM 2435 C C . SER B 1 124 ? -15.841 0.940 25.797 1.00 39.42 124 SER A C 1
ATOM 2436 O O . SER B 1 124 ? -16.463 -0.114 25.865 1.00 33.91 124 SER A O 1
ATOM 2439 N N . GLU B 1 125 ? -15.246 1.366 24.686 1.00 36.32 125 GLU A N 1
ATOM 2440 C CA . GLU B 1 125 ? -15.386 0.654 23.424 1.00 35.70 125 GLU A CA 1
ATOM 2441 C C . GLU B 1 125 ? -14.301 -0.393 23.232 1.00 35.22 125 GLU A C 1
ATOM 2442 O O . GLU B 1 125 ? -14.216 -1.006 22.178 1.00 33.92 125 GLU A O 1
ATOM 2448 N N . ALA B 1 126 ? -13.498 -0.608 24.266 1.00 29.94 126 ALA A N 1
ATOM 2449 C CA . ALA B 1 126 ? -12.397 -1.574 24.245 1.00 24.02 126 ALA A CA 1
ATOM 2450 C C . ALA B 1 126 ? -12.836 -2.967 23.797 1.00 27.05 126 ALA A C 1
ATOM 2451 O O . ALA B 1 126 ? -14.027 -3.263 23.756 1.00 39.85 126 ALA A O 1
ATOM 2453 N N . SER B 1 127 ? -11.871 -3.821 23.467 1.00 19.84 127 SER A N 1
ATOM 2454 C CA . SER B 1 127 ? -12.171 -5.241 23.266 1.00 18.28 127 SER A CA 1
ATOM 2455 C C . SER B 1 127 ? -12.815 -5.821 24.512 1.00 15.62 127 SER A C 1
ATOM 2456 O O . SER B 1 127 ? -12.471 -5.441 25.629 1.00 17.58 127 SER A O 1
ATOM 2459 N N . PHE B 1 128 ? -13.751 -6.744 24.310 1.00 16.29 128 PHE A N 1
ATOM 2460 C CA . PHE B 1 128 ? -14.531 -7.320 25.392 1.00 14.83 128 PHE A CA 1
ATOM 2461 C C . PHE B 1 128 ? -14.335 -8.822 25.408 1.00 14.39 128 PHE A C 1
ATOM 2462 O O . PHE B 1 128 ? -14.659 -9.494 24.420 1.00 18.62 128 PHE A O 1
ATOM 2470 N N . LEU B 1 129 ? -13.775 -9.340 26.491 1.00 15.02 129 LEU A N 1
ATOM 2471 C CA . LEU B 1 129 ? -13.567 -10.780 26.627 1.00 13.52 129 LEU A CA 1
ATOM 2472 C C . LEU B 1 129 ? -14.656 -11.373 27.510 1.00 15.43 129 LEU A C 1
ATOM 2473 O O . LEU B 1 129 ? -14.903 -10.890 28.618 1.00 17.84 129 LEU A O 1
ATOM 2478 N N . ARG B 1 130 ? -15.336 -12.388 26.992 1.00 16.09 130 ARG A N 1
ATOM 2479 C CA . ARG B 1 130 ? -16.369 -13.091 27.733 1.00 16.85 130 ARG A CA 1
ATOM 2480 C C . ARG B 1 130 ? -15.736 -14.341 28.328 1.00 16.52 130 ARG A C 1
ATOM 2481 O O . ARG B 1 130 ? -15.526 -15.345 27.626 1.00 18.11 130 ARG A O 1
ATOM 2489 N N . LEU B 1 131 ? -15.404 -14.255 29.609 1.00 16.45 131 LEU A N 1
ATOM 2490 C CA . LEU B 1 131 ? -14.630 -15.295 30.272 1.00 15.07 131 LEU A CA 1
ATOM 2491 C C . LEU B 1 131 ? -15.540 -16.209 31.088 1.00 17.01 131 LEU A C 1
ATOM 2492 O O . LEU B 1 131 ? -15.960 -15.856 32.192 1.00 15.86 131 LEU A O 1
ATOM 2497 N N . HIS B 1 132 ? -15.885 -17.364 30.535 1.00 16.84 132 HIS A N 1
ATOM 2498 C CA . HIS B 1 132 ? -16.681 -18.337 31.279 1.00 16.84 132 HIS A CA 1
ATOM 2499 C C . HIS B 1 132 ? -15.763 -19.265 32.063 1.00 17.66 132 HIS A C 1
ATOM 2500 O O . HIS B 1 132 ? -14.545 -19.211 31.900 1.00 17.29 132 HIS A O 1
ATOM 2507 N N . ALA B 1 133 ? -16.346 -20.110 32.911 1.00 18.02 133 ALA A N 1
ATOM 2508 C CA . ALA B 1 133 ? -15.556 -20.984 33.777 1.00 21.30 133 ALA A CA 1
ATOM 2509 C C . ALA B 1 133 ? -14.609 -21.850 32.957 1.00 17.61 133 ALA A C 1
ATOM 2510 O O . ALA B 1 133 ? -15.018 -22.477 31.972 1.00 20.81 133 ALA A O 1
ATOM 2512 N N . GLY B 1 134 ? -13.348 -21.863 33.366 1.00 18.12 134 GLY A N 1
ATOM 2513 C CA . GLY B 1 134 ? -12.329 -22.635 32.684 1.00 17.65 134 GLY A CA 1
ATOM 2514 C C . GLY B 1 134 ? -11.510 -21.802 31.716 1.00 16.35 134 GLY A C 1
ATOM 2515 O O . GLY B 1 134 ? -10.516 -22.291 31.177 1.00 18.82 134 GLY A O 1
ATOM 2516 N N A MET B 1 135 ? -11.920 -20.556 31.489 0.54 15.85 135 MET A N 1
ATOM 2517 N N B MET B 1 135 ? -11.945 -20.568 31.473 0.46 14.23 135 MET A N 1
ATOM 2518 C CA A MET B 1 135 ? -11.159 -19.659 30.620 0.54 14.18 135 MET A CA 1
ATOM 2519 C CA B MET B 1 135 ? -11.183 -19.631 30.654 0.46 14.15 135 MET A CA 1
ATOM 2520 C C A MET B 1 135 ? -10.113 -18.858 31.376 0.54 15.14 135 MET A C 1
ATOM 2521 C C B MET B 1 135 ? -10.050 -18.980 31.432 0.46 14.68 135 MET A C 1
ATOM 2522 O O A MET B 1 135 ? -10.329 -18.409 32.507 0.54 13.43 135 MET A O 1
ATOM 2523 O O B MET B 1 135 ? -10.142 -18.762 32.647 0.46 13.71 135 MET A O 1
ATOM 2532 N N . LEU B 1 136 ? -8.985 -18.666 30.705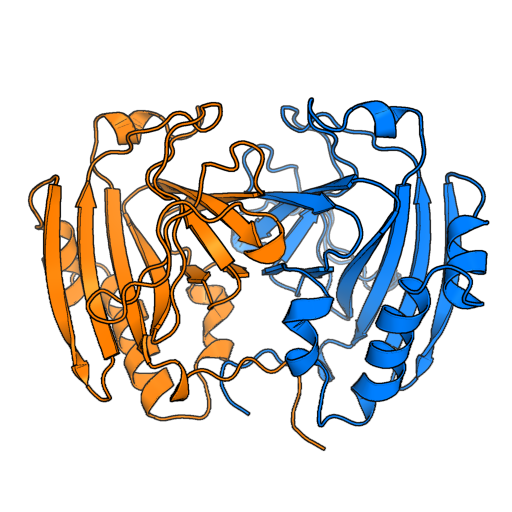 1.00 15.72 136 LEU A N 1
ATOM 2533 C CA . LEU B 1 136 ? -7.834 -17.989 31.256 1.00 15.63 136 LEU A CA 1
ATOM 2534 C C . LEU B 1 136 ? -7.588 -16.747 30.428 1.00 16.16 136 LEU A C 1
ATOM 2535 O O . LEU B 1 136 ? -7.589 -16.818 29.201 1.00 17.43 136 LEU A O 1
ATOM 2540 N N . ALA B 1 137 ? -7.418 -15.602 31.086 1.00 14.14 137 ALA A N 1
ATOM 2541 C CA . ALA B 1 137 ? -6.970 -14.402 30.390 1.00 12.47 137 ALA A CA 1
ATOM 2542 C C . ALA B 1 137 ? -5.653 -13.984 31.021 1.00 11.72 137 ALA A C 1
ATOM 2543 O O . ALA B 1 137 ? -5.533 -13.948 32.259 1.00 15.39 137 ALA A O 1
ATOM 2545 N N . ILE B 1 138 ? -4.669 -13.690 30.186 1.00 13.19 138 ILE A N 1
ATOM 2546 C CA . ILE B 1 138 ? -3.363 -13.291 30.672 1.00 13.24 138 ILE A CA 1
ATOM 2547 C C . ILE B 1 138 ? -3.094 -11.859 30.253 1.00 13.33 138 ILE A C 1
ATOM 2548 O O . ILE B 1 138 ? -3.114 -11.545 29.067 1.00 13.19 138 ILE A O 1
ATOM 2553 N N . PHE B 1 139 ? -2.874 -10.994 31.237 1.00 13.10 139 PHE A N 1
ATOM 2554 C CA . PHE B 1 139 ? -2.629 -9.577 30.981 1.00 10.42 139 PHE A CA 1
ATOM 2555 C C . PHE B 1 139 ? -1.205 -9.201 31.359 1.00 12.12 139 PHE A C 1
ATOM 2556 O O . PHE B 1 139 ? -0.799 -9.373 32.524 1.00 13.52 139 PHE A O 1
ATOM 2564 N N . PHE B 1 140 ? -0.465 -8.676 30.392 1.00 12.87 140 PHE A N 1
ATOM 2565 C CA . PHE B 1 140 ? 0.915 -8.240 30.560 1.00 12.90 140 PHE A CA 1
ATOM 2566 C C . PHE B 1 140 ? 0.970 -6.730 30.768 1.00 13.25 140 PHE A C 1
ATOM 2567 O O . PHE B 1 140 ? -0.058 -6.072 30.787 1.00 14.04 140 PHE A O 1
ATOM 2575 N N . GLU B 1 141 ? 2.180 -6.203 30.941 1.00 14.99 141 GLU A N 1
ATOM 2576 C CA . GLU B 1 141 ? 2.392 -4.790 31.254 1.00 15.91 141 GLU A CA 1
ATOM 2577 C C . GLU B 1 141 ? 1.716 -3.838 30.252 1.00 17.29 141 GLU A C 1
ATOM 2578 O O . GLU B 1 141 ? 1.227 -2.771 30.637 1.00 18.53 141 GLU A O 1
ATOM 2584 N N . ASN B 1 142 ? 1.640 -4.237 28.984 1.00 18.27 142 ASN A N 1
ATOM 2585 C CA . ASN B 1 142 ? 1.046 -3.363 27.968 1.00 17.34 142 ASN A CA 1
ATOM 2586 C C . ASN B 1 142 ? -0.465 -3.482 27.852 1.00 17.30 142 ASN A C 1
ATOM 2587 O O . ASN B 1 142 ? -1.082 -2.773 27.055 1.00 17.43 142 ASN A O 1
ATOM 2592 N N . ASP B 1 143 ? -1.051 -4.384 28.635 1.00 14.15 143 ASP A N 1
ATOM 2593 C CA . ASP B 1 143 ? -2.491 -4.629 28.614 1.00 12.88 143 ASP A CA 1
ATOM 2594 C C . ASP B 1 143 ? -3.234 -3.920 29.754 1.00 16.81 143 ASP A C 1
ATOM 2595 O O . ASP B 1 143 ? -3.238 -4.400 30.883 1.00 17.65 143 ASP A O 1
ATOM 2600 N N . ALA B 1 144 ? -3.875 -2.792 29.468 1.00 14.50 144 ALA A N 1
ATOM 2601 C CA . ALA B 1 144 ? -4.781 -2.180 30.443 1.00 16.82 144 ALA A CA 1
ATOM 2602 C C . ALA B 1 144 ? -6.065 -3.002 30.445 1.00 14.76 144 ALA A C 1
ATOM 2603 O O . ALA B 1 144 ? -6.531 -3.442 29.388 1.00 16.81 144 ALA A O 1
ATOM 2605 N N . HIS B 1 145 ? -6.632 -3.236 31.621 1.00 13.24 145 HIS A N 1
ATOM 2606 C CA . HIS B 1 145 ? -7.767 -4.127 31.710 1.00 13.99 145 HIS A CA 1
ATOM 2607 C C . HIS B 1 145 ? -8.725 -3.669 32.800 1.00 14.62 145 HIS A C 1
ATOM 2608 O O . HIS B 1 145 ? -8.326 -3.030 33.764 1.00 16.56 145 HIS A O 1
ATOM 2615 N N . ALA B 1 146 ? -10.001 -3.974 32.606 1.00 15.27 146 ALA A N 1
ATOM 2616 C CA . ALA B 1 146 ? -11.029 -3.630 33.567 1.00 15.04 146 ALA A CA 1
ATOM 2617 C C . ALA B 1 146 ? -11.957 -4.815 33.700 1.00 14.78 146 ALA A C 1
ATOM 2618 O O . ALA B 1 146 ? -12.394 -5.392 32.698 1.00 17.19 146 ALA A O 1
ATOM 2620 N N . LEU B 1 147 ? -12.275 -5.173 34.933 1.00 15.24 147 LEU A N 1
ATOM 2621 C CA . LEU B 1 147 ? -13.024 -6.397 35.193 1.00 15.82 147 LEU A CA 1
ATOM 2622 C C . LEU B 1 147 ? -14.430 -6.106 35.704 1.00 17.42 147 LEU A C 1
ATOM 2623 O O . LEU B 1 147 ? -14.840 -4.939 35.800 1.00 16.98 147 LEU A O 1
ATOM 2628 N N . ARG B 1 148 ? -15.167 -7.175 36.013 1.00 15.49 148 ARG A N 1
ATOM 262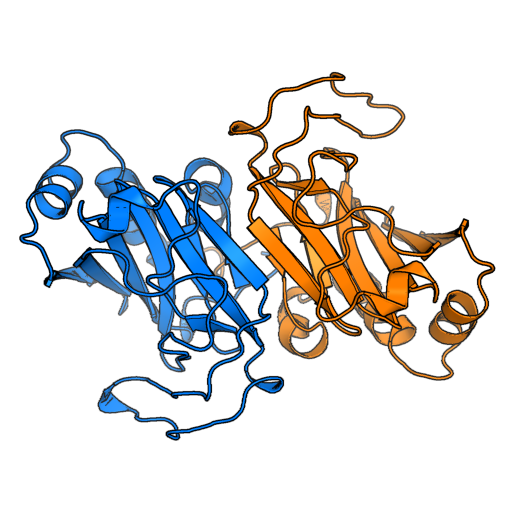9 C CA . ARG B 1 148 ? -16.467 -7.102 36.700 1.00 14.49 148 ARG A CA 1
ATOM 2630 C C . ARG B 1 148 ? -17.588 -6.560 35.818 1.00 16.17 148 ARG A C 1
ATOM 2631 O O . ARG B 1 148 ? -18.575 -6.004 36.315 1.00 18.99 148 ARG A O 1
ATOM 2639 N N . PHE B 1 149 ? -17.454 -6.746 34.513 1.00 16.89 149 PHE A N 1
ATOM 2640 C CA . PHE B 1 149 ? -18.538 -6.397 33.600 1.00 18.16 149 PHE A CA 1
ATOM 2641 C C . PHE B 1 149 ? -19.544 -7.530 33.435 1.00 16.57 149 PHE A C 1
ATOM 2642 O O . PHE B 1 149 ? -19.167 -8.707 33.414 1.00 18.47 149 PHE A O 1
ATOM 2650 N N . TYR B 1 150 ? -20.815 -7.167 33.282 1.00 17.69 150 TYR A N 1
ATOM 2651 C CA . TYR B 1 150 ? -21.826 -8.129 32.862 1.00 22.34 150 TYR A CA 1
ATOM 2652 C C . TYR B 1 150 ? -22.338 -7.790 31.466 1.00 27.05 150 TYR A C 1
ATOM 2653 O O . TYR B 1 150 ? -22.339 -6.627 31.062 1.00 25.87 150 TYR A O 1
ATOM 2662 N N . GLY B 1 151 ? -22.765 -8.823 30.742 1.00 24.93 151 GLY A N 1
ATOM 2663 C CA . GLY B 1 151 ? -23.486 -8.659 29.493 1.00 28.57 151 GLY A CA 1
ATOM 2664 C C . GLY B 1 151 ? -24.858 -9.286 29.653 1.00 29.69 151 GLY A C 1
ATOM 2665 O O . GLY B 1 151 ? -25.095 -10.012 30.625 1.00 29.15 151 GLY A O 1
ATOM 2666 N N . GLU B 1 152 ? -25.764 -9.039 28.711 1.00 34.97 152 GLU A N 1
ATOM 2667 C CA . GLU B 1 152 ? -27.145 -9.472 28.890 1.00 35.48 152 GLU A CA 1
ATOM 2668 C C . GLU B 1 152 ? -27.278 -10.985 29.054 1.00 39.37 152 GLU A C 1
ATOM 2669 O O . GLU B 1 152 ? -28.099 -11.464 29.845 1.00 42.66 152 GLU A O 1
ATOM 2675 N N . SER B 1 153 ? -26.413 -11.730 28.378 1.00 33.35 153 SER A N 1
ATOM 2676 C CA . SER B 1 153 ? -26.472 -13.188 28.416 1.00 37.86 153 SER A CA 1
ATOM 2677 C C . SER B 1 153 ? -25.987 -13.800 29.738 1.00 34.29 153 SER A C 1
ATOM 2678 O O . SER B 1 153 ? -26.202 -14.987 29.990 1.00 40.33 153 SER A O 1
ATOM 2681 N N . PHE B 1 154 ? -25.327 -13.012 30.578 1.00 28.53 154 PHE A N 1
ATOM 2682 C CA . PHE B 1 154 ? -24.899 -13.547 31.866 1.00 26.62 154 PHE A CA 1
ATOM 2683 C C . PHE B 1 154 ? -25.151 -12.546 32.996 1.00 26.54 154 PHE A C 1
ATOM 2684 O O . PHE B 1 154 ? -24.386 -12.437 33.943 1.00 24.88 154 PHE A O 1
ATOM 2692 N N . GLU B 1 155 ? -26.281 -11.858 32.905 1.00 30.31 155 GLU A N 1
ATOM 2693 C CA . GLU B 1 155 ? -26.633 -10.813 33.853 1.00 31.08 155 GLU A CA 1
ATOM 2694 C C . GLU B 1 155 ? -26.912 -11.349 35.256 1.00 32.24 155 GLU A C 1
ATOM 2695 O O . GLU B 1 155 ? -26.872 -10.600 36.230 1.00 31.80 155 GLU A O 1
ATOM 2701 N N . LYS B 1 156 ? -27.172 -12.646 35.366 1.00 29.51 156 LYS A N 1
ATOM 2702 C CA . LYS B 1 156 ? -27.515 -13.226 36.655 1.00 29.97 156 LYS A CA 1
ATOM 2703 C C . LYS B 1 156 ? -26.361 -13.121 37.643 1.00 27.74 156 LYS A C 1
ATOM 2704 O O . LYS B 1 156 ? -26.564 -13.221 38.856 1.00 30.84 156 LYS A O 1
ATOM 2710 N N . TYR B 1 157 ? -25.153 -12.903 37.138 1.00 25.51 157 TYR A N 1
ATOM 2711 C CA . TYR B 1 157 ? -24.018 -12.820 38.047 1.00 24.63 157 TYR A CA 1
ATOM 2712 C C . TYR B 1 157 ? -23.883 -11.417 38.645 1.00 24.52 157 TYR A C 1
ATOM 2713 O O . TYR B 1 157 ? -22.934 -11.133 39.355 1.00 24.10 157 TYR A O 1
ATOM 2722 N N . ARG B 1 158 ? -24.869 -10.557 38.403 1.00 26.59 158 ARG A N 1
ATOM 2723 C CA . ARG B 1 158 ? -24.987 -9.321 39.169 1.00 28.53 158 ARG A CA 1
ATOM 2724 C C . ARG B 1 158 ? -25.436 -9.613 40.597 1.00 29.56 158 ARG A C 1
ATOM 2725 O O . ARG B 1 158 ? -25.167 -8.831 41.509 1.00 33.15 158 ARG A O 1
ATOM 2733 N N . GLU B 1 159 ? -26.138 -10.730 40.786 1.00 31.47 159 GLU A N 1
ATOM 2734 C CA . GLU B 1 159 ? -26.702 -11.084 42.096 1.00 32.08 159 GLU A CA 1
ATOM 2735 C C . GLU B 1 159 ? -26.201 -12.431 42.615 1.00 38.08 159 GLU A C 1
ATOM 2736 O O . GLU B 1 159 ? -26.278 -12.718 43.813 1.00 42.78 159 GLU A O 1
ATOM 2742 N N . GLU B 1 160 ? -25.682 -13.246 41.708 1.00 28.53 160 GLU A N 1
ATOM 2743 C CA . GLU B 1 160 ? -25.037 -14.509 42.055 1.00 28.36 160 GLU A CA 1
ATOM 2744 C C . GLU B 1 160 ? -23.533 -14.340 41.867 1.00 26.81 160 GLU A C 1
ATOM 2745 O O . GLU B 1 160 ? -23.087 -13.965 40.793 1.00 25.29 160 GLU A O 1
ATOM 2751 N N . PRO B 1 161 ? -22.737 -14.614 42.906 1.00 24.61 161 PRO A N 1
ATOM 2752 C CA . PRO B 1 161 ? -21.299 -14.339 42.787 1.00 22.85 161 PRO A CA 1
ATOM 2753 C C . PRO B 1 161 ? -20.572 -15.249 41.806 1.00 22.38 161 PRO A C 1
ATOM 2754 O O . PRO B 1 161 ? -20.978 -16.394 41.597 1.00 23.39 161 PRO A O 1
ATOM 2758 N N . ILE B 1 162 ? -19.517 -14.716 41.193 1.00 17.51 162 ILE A N 1
ATOM 2759 C CA . ILE B 1 162 ? -18.555 -15.531 40.458 1.00 16.56 162 ILE A CA 1
ATOM 2760 C C . ILE B 1 162 ? -17.385 -15.887 41.370 1.00 15.09 162 ILE A C 1
ATOM 2761 O O . ILE B 1 162 ? -17.202 -15.295 42.450 1.00 16.40 162 ILE A O 1
ATOM 2766 N N . PHE B 1 163 ? -16.610 -16.870 40.928 1.00 15.26 163 PHE A N 1
ATOM 2767 C CA . PHE B 1 163 ? -15.441 -17.344 41.651 1.00 13.48 163 PHE A CA 1
ATOM 2768 C C . PHE B 1 163 ? -14.285 -17.413 40.681 1.00 15.84 163 PHE A C 1
ATOM 2769 O O . PHE B 1 163 ? -14.443 -17.868 39.550 1.00 16.14 163 PHE A O 1
ATOM 2777 N N . LYS B 1 164 ? -13.123 -16.948 41.122 1.00 13.84 164 LYS A N 1
ATOM 2778 C CA . LYS B 1 164 ? -11.973 -16.861 40.233 1.00 12.39 164 LYS A CA 1
ATOM 2779 C C . LYS B 1 164 ? -10.674 -16.867 41.010 1.00 14.83 164 LYS A C 1
ATOM 2780 O O . LYS B 1 164 ? -10.642 -16.681 42.240 1.00 13.94 164 LYS A O 1
ATOM 2786 N N . ALA B 1 165 ? -9.587 -17.081 40.283 1.00 13.35 165 ALA A N 1
ATOM 2787 C CA . ALA B 1 165 ? -8.252 -16.872 40.838 1.00 14.79 165 ALA A CA 1
ATOM 2788 C C . ALA B 1 165 ? -7.508 -15.887 39.941 1.00 15.87 165 ALA A C 1
ATOM 2789 O O . ALA B 1 165 ? -7.554 -15.986 38.703 1.00 16.95 165 ALA A O 1
ATOM 2791 N N . VAL B 1 166 ? -6.856 -14.913 40.549 1.00 14.27 166 VAL A N 1
ATOM 2792 C CA . VAL B 1 166 ? -5.955 -14.049 39.802 1.00 14.65 166 VAL A CA 1
ATOM 2793 C C . VAL B 1 166 ? -4.551 -14.389 40.262 1.00 14.89 166 VAL A C 1
ATOM 2794 O O . VAL B 1 166 ? -4.151 -14.063 41.392 1.00 15.96 166 VAL A O 1
ATOM 2798 N N . VAL B 1 167 ? -3.803 -15.061 39.390 1.00 14.19 167 VAL A N 1
ATOM 2799 C CA . VAL B 1 167 ? -2.433 -15.405 39.720 1.00 14.14 167 VAL A CA 1
ATOM 2800 C C . VAL B 1 167 ? -1.505 -14.289 39.274 1.00 17.03 167 VAL A C 1
ATOM 2801 O O . VAL B 1 167 ? -1.597 -13.788 38.151 1.00 16.71 167 VAL A O 1
ATOM 2805 N N . LYS B 1 168 ? -0.668 -13.849 40.202 1.00 14.01 168 LYS A N 1
ATOM 2806 C CA . LYS B 1 168 ? 0.337 -12.832 39.943 1.00 13.37 168 LYS A CA 1
ATOM 2807 C C . LYS B 1 168 ? 1.692 -13.513 39.777 1.00 14.75 168 LYS A C 1
ATOM 2808 O O . LYS B 1 168 ? 2.153 -14.197 40.686 1.00 16.08 168 LYS A O 1
ATOM 2814 N N . ALA B 1 169 ? 2.325 -13.354 38.622 1.00 14.56 169 ALA A N 1
ATOM 2815 C CA . ALA B 1 169 ? 3.652 -13.909 38.387 1.00 13.73 169 ALA A CA 1
ATOM 2816 C C . ALA B 1 169 ? 4.617 -12.795 38.003 1.00 14.52 169 ALA A C 1
ATOM 2817 O O . ALA B 1 169 ? 4.283 -11.962 37.166 1.00 16.53 169 ALA A O 1
ATOM 2819 N N . PRO B 1 170 ? 5.816 -12.758 38.603 1.00 15.25 170 PRO A N 1
ATOM 2820 C CA . PRO B 1 170 ? 6.797 -11.727 38.257 1.00 16.16 170 PRO A CA 1
ATOM 2821 C C . PRO B 1 170 ? 7.107 -11.707 36.765 1.00 18.51 170 PRO A C 1
ATOM 2822 O O . PRO B 1 170 ? 7.347 -12.768 36.181 1.00 19.53 170 PRO A O 1
ATOM 2826 N N . LYS B 1 171 ? 7.090 -10.528 36.151 1.00 19.14 171 LYS A N 1
ATOM 2827 C CA . LYS B 1 171 ? 7.314 -10.447 34.713 1.00 18.27 171 LYS A CA 1
ATOM 2828 C C . LYS B 1 171 ? 8.691 -10.980 34.318 1.00 25.63 171 LYS A C 1
ATOM 2829 O O . LYS B 1 171 ? 8.883 -11.390 33.180 1.00 32.60 171 LYS A O 1
ATOM 2835 N N . GLY B 1 172 ? 9.651 -10.962 35.239 1.00 22.84 172 GLY A N 1
ATOM 2836 C CA . GLY B 1 172 ? 10.976 -11.478 34.926 1.00 27.77 172 GLY A CA 1
ATOM 2837 C C . GLY B 1 172 ? 10.958 -12.961 34.584 1.00 27.38 172 GLY A C 1
ATOM 2838 O O . GLY B 1 172 ? 11.827 -13.445 33.861 1.00 30.40 172 GLY A O 1
ATOM 2839 N N . LEU B 1 173 ? 9.952 -13.678 35.078 1.00 24.51 173 LEU A N 1
ATOM 2840 C CA . LEU B 1 173 ? 9.821 -15.107 34.799 1.00 23.49 173 LEU A CA 1
ATOM 2841 C C . LEU B 1 173 ? 9.075 -15.349 33.522 1.00 24.57 173 LEU A C 1
ATOM 2842 O O . LEU B 1 173 ? 9.328 -16.329 32.825 1.00 30.45 173 LEU A O 1
ATOM 2847 N N . ILE B 1 174 ? 8.172 -14.426 33.206 1.00 29.99 174 ILE A N 1
ATOM 2848 C CA . ILE B 1 174 ? 7.215 -14.632 32.128 1.00 30.22 174 ILE A CA 1
ATOM 2849 C C . ILE B 1 174 ? 7.621 -13.772 30.945 1.00 40.91 174 ILE A C 1
ATOM 2850 O O . ILE B 1 174 ? 7.432 -12.555 30.949 1.00 54.55 174 ILE A O 1
ATOM 2855 N N . LYS B 1 175 ? 8.183 -14.420 29.934 1.00 30.75 175 LYS A N 1
ATOM 2856 C CA . LYS B 1 175 ? 8.637 -13.746 28.727 1.00 34.30 175 LYS A CA 1
ATOM 2857 C C . LYS B 1 175 ? 8.006 -14.430 27.525 1.00 33.98 175 LYS A C 1
ATOM 2858 O O . LYS B 1 175 ? 8.517 -15.427 27.014 1.00 44.66 175 LYS A O 1
ATOM 2864 N N . LEU B 1 176 ? 6.886 -13.876 27.087 1.00 35.11 176 LEU A N 1
ATOM 2865 C CA . LEU B 1 176 ? 6.100 -14.456 26.009 1.00 28.37 176 LEU A CA 1
ATOM 2866 C C . LEU B 1 176 ? 6.852 -14.433 24.681 1.00 27.05 176 LEU A C 1
ATOM 2867 O O . LEU B 1 176 ? 7.295 -13.377 24.229 1.00 28.70 176 LEU A O 1
ATOM 2872 N N . LYS B 1 177 ? 7.021 -15.609 24.089 1.00 25.83 177 LYS A N 1
ATOM 2873 C CA . LYS B 1 177 ? 7.686 -15.763 22.801 1.00 32.56 177 LYS A CA 1
ATOM 2874 C C . LYS B 1 177 ? 6.955 -16.757 21.896 1.00 26.95 177 LYS A C 1
ATOM 2875 O O . LYS B 1 177 ? 6.245 -17.644 22.361 1.00 29.07 177 LYS A O 1
ATOM 2881 N N . LEU B 1 178 ? 7.117 -16.578 20.594 1.00 25.67 178 LEU A N 1
ATOM 2882 C CA . LEU B 1 178 ? 6.534 -17.490 19.629 1.00 27.70 178 LEU A CA 1
ATOM 2883 C C . LEU B 1 178 ? 7.558 -18.579 19.305 1.00 29.80 178 LEU A C 1
ATOM 2884 O O . LEU B 1 178 ? 7.371 -19.366 18.387 1.00 32.96 178 LEU A O 1
ATOM 2889 N N . ALA B 1 179 ? 8.646 -18.594 20.075 1.00 36.36 179 ALA A N 1
ATOM 2890 C CA . ALA B 1 179 ? 9.726 -19.573 19.931 1.00 40.12 179 ALA A CA 1
ATOM 2891 C C . ALA B 1 179 ? 10.273 -19.926 21.313 1.00 47.99 179 ALA A C 1
ATOM 2892 O O . ALA B 1 179 ? 10.152 -19.141 22.258 1.00 40.42 179 ALA A O 1
ATOM 2894 N N . ALA B 1 180 ? 10.863 -21.112 21.430 1.00 53.70 180 ALA A N 1
ATOM 2895 C CA . ALA B 1 180 ? 11.359 -21.602 22.714 1.00 54.51 180 ALA A CA 1
ATOM 2896 C C . ALA B 1 180 ? 12.870 -21.431 22.846 1.00 58.87 180 ALA A C 1
ATOM 2897 O O . ALA B 1 180 ? 13.412 -21.452 23.956 1.00 59.14 180 ALA A O 1
#

B-factor: mean 28.08, std 13.04, range [10.42, 91.76]

InterPro domains:
  IPR004375 NanQ anomerase/TabA/YiaL family [PF04074] (43-168)
  IPR004375 NanQ anomerase/TabA/YiaL family [PTHR34986] (2-173)
  IPR037012 NanQ anomerase/TabA/YiaL superfamily [G3DSA:2.60.120.370] (3-173)

Foldseek 3Di:
DDKDFLVVCVVQQDDDPVSVLVNVLLVQCQDPPHPNVVVQVPDDEPDWDWADRDPPKIKIKHKYFFDAALQDQDWWWKAFAFWKKKKAWNAAKKKKFKDFPVVWAWDAPADPVVRITTTRGDSPGDIDIHHHRMIDIGHRRITMTIRYDYPVRNVSNPPMTIIMIMIDGPVVDDDDDDDDD/DDKDFLVVCLVVQPPDPLSVQVNVLLVQCQDPPHPNVVVQVPDDEPDWDKADRDPQKIKIKHKYFFDAALQDQDFWWKAFAFWKKKKAWNAAKKKKFKDFPVVWAWDAPQDPVVRITTTRGDSVGDIDIHHHRMIDIGHRRIIMTIRYDYPVRNCSNPPMTIIMIMIDGVVVPDDDPPD

Sequence (360 aa):
AIFGELSSLGHLFKKTQELEILHEYLKEVMQKGSKANQRVLNLATNTEFQVPLGHGIFSIEQSYCLEHAKESEKGFFESHKKYVDFQLIVKGVEGAKAVGINQAVIKNPYDEKRDLIVYEPVSEASFLRLHAGMMLAIFFENDAHALRFYGESFEKYREEPIFKAVVKAPKGLIKLKLAAENAIFGELSSLGHLFKKTQELEILHEYLKEVMQKGSKANQRVLNLATNTEFQVPLGHGIFSIEQSYCLEHAKESEKGFFESHKKYVDFQLIVKGVEGAKAVGINQAVIKNPYDEKRDLIVYEPVSEASFLRLHAGMMLAIFFENDAHALRFYGESFEKYREEPIFKAVVKAPKGLIKLKLAA